Protein AF-0000000084715545 (afdb_homodimer)

Nearest PDB structures (foldseek):
  2a3f-assembly1_X  TM=5.684E-01  e=1.248E-02  Rhodnius prolixus
  2o62-assembly2_B  TM=4.831E-01  e=1.447E-02  Nostoc punctiforme PCC 73102
  2o62-assembly1_A  TM=2.932E-01  e=2.150E-02  Nostoc punctiforme PCC 73102
  2a3f-assembly1_X  TM=5.682E-01  e=1.248E-02  Rhodnius prolixus
  2o62-assembly2_B  TM=4.829E-01  e=1.447E-02  Nostoc punctiforme PCC 73102

Solvent-accessible surface area (backbone atoms only — not comparable to full-atom values): 17632 Å² total; per-residue (Å²): 128,80,80,72,46,70,69,57,25,49,31,92,89,20,67,41,29,55,57,56,60,61,47,44,42,32,37,31,47,32,37,35,30,88,42,86,94,40,80,72,36,74,34,65,30,40,33,39,27,43,70,38,70,91,46,46,28,34,40,40,40,36,42,35,46,57,85,82,39,79,38,41,38,40,31,43,44,33,48,22,66,86,83,44,29,31,36,35,42,37,38,27,57,68,87,44,53,37,34,74,39,60,23,43,22,67,77,78,63,92,62,50,43,30,38,28,61,42,86,41,98,69,77,66,55,25,36,38,35,41,37,42,39,65,91,43,89,54,33,37,38,40,36,32,27,40,30,47,42,92,89,66,58,70,69,39,68,29,37,39,34,47,31,31,59,45,77,75,82,126,128,81,80,74,47,71,69,58,26,51,30,91,90,19,66,42,29,56,56,56,60,62,48,44,42,32,38,30,46,34,37,34,30,90,43,86,95,41,78,71,36,73,35,65,30,40,34,40,27,43,69,39,72,91,45,47,28,34,40,39,40,37,41,34,48,56,84,83,40,78,38,41,38,40,30,43,44,34,49,22,64,85,84,44,29,33,36,35,41,36,39,28,58,69,87,43,53,37,36,72,38,58,22,42,21,69,78,78,63,90,61,49,43,30,40,28,62,43,84,40,98,68,77,66,55,25,36,38,35,41,38,41,40,63,90,43,91,54,32,38,37,39,38,30,28,40,28,49,42,91,90,67,56,71,70,38,69,29,36,39,35,47,32,31,58,46,77,76,82,126

InterPro domains:
  IPR011473 Protein of unknown function DUF1579 [PF07617] (15-165)

pLDDT: mean 93.58, std 9.83, range [39.47, 98.94]

Structure (mmCIF, N/CA/C/O backbone):
data_AF-0000000084715545-model_v1
#
loop_
_entity.id
_entity.type
_entity.pdbx_description
1 polymer 'DUF1579 domain-containing protein'
#
loop_
_atom_site.group_PDB
_atom_site.id
_atom_site.type_symbol
_atom_site.label_atom_id
_atom_site.label_alt_id
_atom_site.label_comp_id
_atom_site.label_asym_id
_atom_site.label_entity_id
_atom_site.label_seq_id
_atom_site.pdbx_PDB_ins_code
_atom_site.Cartn_x
_atom_site.Cartn_y
_atom_site.Cartn_z
_atom_site.occupancy
_atom_site.B_iso_or_equiv
_atom_site.auth_seq_id
_atom_site.auth_comp_id
_atom_site.auth_asym_id
_atom_site.auth_atom_id
_atom_site.pdbx_PDB_model_num
ATOM 1 N N . MET A 1 1 ? 27.391 -8.07 8.445 1 39.47 1 MET A N 1
ATOM 2 C CA . MET A 1 1 ? 27.438 -8.125 6.988 1 39.47 1 MET A CA 1
ATOM 3 C C . MET A 1 1 ? 27.031 -6.789 6.379 1 39.47 1 MET A C 1
ATOM 5 O O . MET A 1 1 ? 26.234 -6.047 6.961 1 39.47 1 MET A O 1
ATOM 9 N N . THR A 1 2 ? 27.703 -6.281 5.504 1 50.38 2 THR A N 1
ATOM 10 C CA . THR A 1 2 ? 27.516 -4.938 4.961 1 50.38 2 THR A CA 1
ATOM 11 C C . THR A 1 2 ? 26.125 -4.789 4.352 1 50.38 2 THR A C 1
ATOM 13 O O . THR A 1 2 ? 25.656 -5.672 3.625 1 50.38 2 THR A O 1
ATOM 16 N N . LYS A 1 3 ? 25.344 -3.883 4.863 1 71.56 3 LYS A N 1
ATOM 17 C CA . LYS A 1 3 ? 24 -3.625 4.379 1 71.56 3 L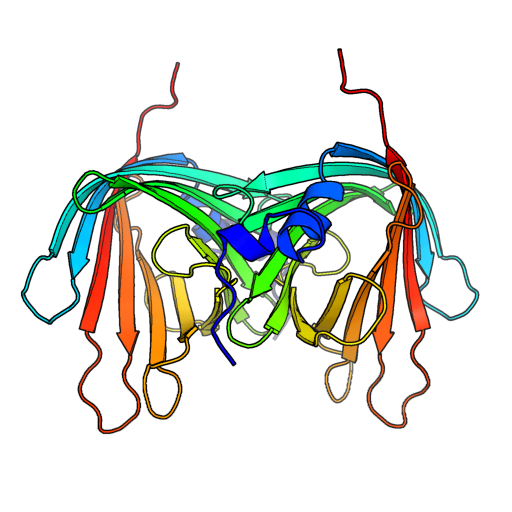YS A CA 1
ATOM 18 C C . LYS A 1 3 ? 23.984 -3.418 2.865 1 71.56 3 LYS A C 1
ATOM 20 O O . LYS A 1 3 ? 24.812 -2.672 2.328 1 71.56 3 LYS A O 1
ATOM 25 N N . GLN A 1 4 ? 23.406 -4.414 2.131 1 84.06 4 GLN A N 1
ATOM 26 C CA . GLN A 1 4 ? 23.234 -4.316 0.685 1 84.06 4 GLN A CA 1
ATOM 27 C C . GLN A 1 4 ? 22.656 -2.961 0.287 1 84.06 4 GLN A C 1
ATOM 29 O O . GLN A 1 4 ? 21.703 -2.488 0.892 1 84.06 4 GLN A O 1
ATOM 34 N N . SER A 1 5 ? 23.375 -2.371 -0.62 1 92 5 SER A N 1
ATOM 35 C CA . SER A 1 5 ? 22.875 -1.091 -1.108 1 92 5 SER A CA 1
ATOM 36 C C . SER A 1 5 ? 21.734 -1.288 -2.102 1 92 5 SER A C 1
ATOM 38 O O . SER A 1 5 ? 21.547 -2.385 -2.633 1 92 5 SER A O 1
ATOM 40 N N . LEU A 1 6 ? 20.922 -0.228 -2.266 1 95.38 6 LEU A N 1
ATOM 41 C CA . LEU A 1 6 ? 19.859 -0.263 -3.273 1 95.38 6 LEU A CA 1
ATOM 42 C C . LEU A 1 6 ? 20.438 -0.53 -4.656 1 95.38 6 LEU A C 1
ATOM 44 O O . LEU A 1 6 ? 19.875 -1.294 -5.438 1 95.38 6 LEU A O 1
ATOM 48 N N . GLU A 1 7 ? 21.562 0.108 -4.957 1 95.5 7 GLU A N 1
ATOM 49 C CA . GLU A 1 7 ? 22.234 -0.089 -6.242 1 95.5 7 GLU A CA 1
ATOM 50 C C . GLU A 1 7 ? 22.578 -1.559 -6.469 1 95.5 7 GLU A C 1
ATOM 52 O O . GLU A 1 7 ? 22.344 -2.094 -7.559 1 95.5 7 GLU A O 1
ATOM 57 N N . GLN A 1 8 ? 23.078 -2.16 -5.48 1 95.94 8 GLN A N 1
ATOM 58 C CA . GLN A 1 8 ? 23.406 -3.576 -5.566 1 95.94 8 GLN A CA 1
ATOM 59 C C . GLN A 1 8 ? 22.156 -4.43 -5.766 1 95.94 8 GLN A C 1
ATOM 61 O O . GLN A 1 8 ? 22.172 -5.383 -6.547 1 95.94 8 GLN A O 1
ATOM 66 N N . SER A 1 9 ? 21.156 -4.086 -5.031 1 96.06 9 SER A N 1
ATOM 67 C CA . SER A 1 9 ? 19.922 -4.852 -5.109 1 96.06 9 SER A CA 1
ATOM 68 C C . SER A 1 9 ? 19.25 -4.695 -6.473 1 96.06 9 SER A C 1
ATOM 70 O O . SER A 1 9 ? 18.531 -5.59 -6.926 1 96.06 9 SER A O 1
ATOM 72 N N . GLN A 1 10 ? 19.516 -3.582 -7.168 1 97.19 10 GLN A N 1
ATOM 73 C CA . GLN A 1 10 ? 18.891 -3.301 -8.461 1 97.19 10 GLN A CA 1
ATOM 74 C C . GLN A 1 10 ? 19.734 -3.875 -9.602 1 97.19 10 GLN A C 1
ATOM 76 O O . GLN A 1 10 ? 19.266 -3.963 -10.742 1 97.19 10 GLN A O 1
ATOM 81 N N . ALA A 1 11 ? 20.906 -4.262 -9.305 1 96.69 11 ALA A N 1
ATOM 82 C CA . ALA A 1 11 ? 21.766 -4.906 -10.305 1 96.69 11 ALA A CA 1
ATOM 83 C C . ALA A 1 11 ? 21.297 -6.336 -10.578 1 96.69 11 ALA A C 1
ATOM 85 O O . ALA A 1 11 ? 20.5 -6.891 -9.82 1 96.69 11 ALA A O 1
ATOM 86 N N . GLU A 1 12 ? 21.859 -6.82 -11.695 1 95.5 12 GLU A N 1
ATOM 87 C CA . GLU A 1 12 ? 21.484 -8.172 -12.094 1 95.5 12 GLU A CA 1
ATOM 88 C C . GLU A 1 12 ? 21.672 -9.164 -10.953 1 95.5 12 GLU A C 1
ATOM 90 O O . GLU A 1 12 ? 22.734 -9.172 -10.312 1 95.5 12 GLU A O 1
ATOM 95 N N . GLY A 1 13 ? 20.578 -9.938 -10.742 1 91.56 13 GLY A N 1
ATOM 96 C CA . GLY A 1 13 ? 20.656 -10.953 -9.703 1 91.56 13 GLY A CA 1
ATOM 97 C C . GLY A 1 13 ? 20.125 -1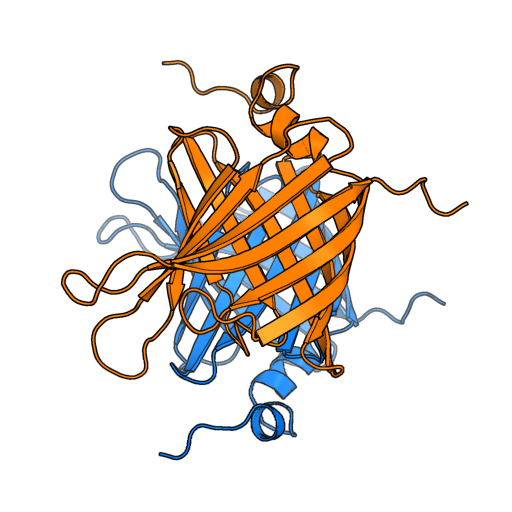0.469 -8.359 1 91.56 13 GLY A C 1
ATOM 98 O O . GLY A 1 13 ? 19.859 -11.273 -7.465 1 91.56 13 GLY A O 1
ATOM 99 N N . GLY A 1 14 ? 20.047 -9.172 -8.188 1 93 14 GLY A N 1
ATOM 100 C CA . GLY A 1 14 ? 19.531 -8.617 -6.949 1 93 14 GLY A CA 1
ATOM 101 C C . GLY A 1 14 ? 18.016 -8.734 -6.84 1 93 14 GLY A C 1
ATOM 102 O O . GLY A 1 14 ? 17.344 -9.016 -7.828 1 93 14 GLY A O 1
ATOM 103 N N . LEU A 1 15 ? 17.5 -8.5 -5.617 1 92.94 15 LEU A N 1
ATOM 104 C CA . LEU A 1 15 ? 16.078 -8.75 -5.355 1 92.94 15 LEU A CA 1
ATOM 105 C C . LEU A 1 15 ? 15.219 -7.652 -5.969 1 92.94 15 LEU A C 1
ATOM 107 O O . LEU A 1 15 ? 14.109 -7.918 -6.441 1 92.94 15 LEU A O 1
ATOM 111 N N . HIS A 1 16 ? 15.719 -6.402 -5.953 1 96.75 16 HIS A N 1
ATOM 112 C CA . HIS A 1 16 ? 14.961 -5.355 -6.637 1 96.75 16 HIS A CA 1
ATOM 113 C C . HIS A 1 16 ? 15.031 -5.523 -8.148 1 96.75 16 HIS A C 1
ATOM 115 O O . HIS A 1 16 ? 14.109 -5.137 -8.867 1 96.75 16 HIS A O 1
ATOM 121 N N . HIS A 1 17 ? 16.141 -6.055 -8.648 1 96.31 17 HIS A N 1
ATOM 122 C CA . HIS A 1 17 ? 16.188 -6.441 -10.055 1 96.31 17 HIS A CA 1
ATOM 123 C C . HIS A 1 17 ? 15.141 -7.5 -10.375 1 96.31 17 HIS A C 1
ATOM 125 O O . HIS A 1 17 ? 14.492 -7.438 -11.422 1 96.31 17 HIS A O 1
ATOM 131 N N . GLN A 1 18 ? 14.984 -8.453 -9.508 1 94.25 18 GLN A N 1
ATOM 132 C CA . GLN A 1 18 ? 13.961 -9.477 -9.695 1 94.25 18 GLN A CA 1
ATOM 133 C C . GLN A 1 18 ? 12.57 -8.852 -9.75 1 94.25 18 GLN A C 1
ATOM 135 O O . GLN A 1 18 ? 11.734 -9.258 -10.562 1 94.25 18 GLN A O 1
ATOM 140 N N . LEU A 1 19 ? 12.266 -7.906 -8.852 1 96.56 19 LEU A N 1
ATOM 141 C CA . LEU A 1 19 ? 10.984 -7.207 -8.875 1 96.56 19 LEU A CA 1
ATOM 142 C C . LEU A 1 19 ? 10.781 -6.5 -10.211 1 96.56 19 LEU A C 1
ATOM 144 O O . LEU A 1 19 ? 9.664 -6.48 -10.742 1 96.56 19 LEU A O 1
ATOM 148 N N . SER A 1 20 ? 11.867 -5.949 -10.75 1 97.56 20 SER A N 1
ATOM 149 C CA . SER A 1 20 ? 11.773 -5.199 -12 1 97.56 20 SER A CA 1
ATOM 150 C C . SER A 1 20 ? 11.391 -6.102 -13.164 1 97.56 20 SER A C 1
ATOM 152 O O . SER A 1 20 ? 10.844 -5.637 -14.164 1 97.56 20 SER A O 1
ATOM 154 N N . LYS A 1 21 ? 11.633 -7.363 -13.078 1 97.06 21 LYS A N 1
ATOM 155 C CA . LYS A 1 21 ? 11.312 -8.312 -14.141 1 97.06 21 LYS A CA 1
ATOM 156 C C . LYS A 1 21 ? 9.805 -8.516 -14.266 1 97.06 21 LYS A C 1
ATOM 158 O O . LYS A 1 21 ? 9.312 -9 -15.289 1 97.06 21 LYS A O 1
ATOM 163 N N . LEU A 1 22 ? 9.078 -8.125 -13.234 1 97.81 22 LEU A N 1
ATOM 164 C CA . LEU A 1 22 ? 7.625 -8.281 -13.234 1 97.81 22 LEU A CA 1
ATOM 165 C C . LEU A 1 22 ? 6.961 -7.191 -14.07 1 97.81 22 LEU A C 1
ATOM 167 O O . LEU A 1 22 ? 5.789 -7.305 -14.43 1 97.81 22 LEU A O 1
ATOM 171 N N . VAL A 1 23 ? 7.617 -6.133 -14.352 1 98.31 23 VAL A N 1
ATOM 172 C CA . VAL A 1 23 ? 7.062 -4.934 -14.969 1 98.31 23 VAL A CA 1
ATOM 173 C C . VAL A 1 23 ? 6.562 -5.258 -16.375 1 98.31 23 VAL A C 1
ATOM 175 O O . VAL A 1 23 ? 7.242 -5.945 -17.141 1 98.31 23 VAL A O 1
ATOM 178 N N . GLY A 1 24 ? 5.387 -4.777 -16.688 1 98.06 24 GLY A N 1
ATOM 179 C CA . GLY A 1 24 ? 4.812 -4.984 -18.016 1 98.06 24 GLY A CA 1
ATOM 180 C C . GLY A 1 24 ? 3.299 -5.066 -18 1 98.06 24 GLY A C 1
ATOM 181 O O . GLY A 1 24 ? 2.668 -4.809 -16.969 1 98.06 24 GLY A O 1
ATOM 182 N N . GLU A 1 25 ? 2.756 -5.293 -19.172 1 98.56 25 GLU A N 1
ATOM 183 C CA . GLU A 1 25 ? 1.335 -5.57 -19.359 1 98.56 25 GLU A CA 1
ATOM 184 C C . GLU A 1 25 ? 1.07 -7.07 -19.422 1 98.56 25 GLU A C 1
ATOM 186 O O . GLU A 1 25 ? 1.81 -7.809 -20.078 1 98.56 25 GLU A O 1
ATOM 191 N N . TRP A 1 26 ? 0.052 -7.445 -18.703 1 98.62 26 TRP A N 1
ATOM 192 C CA . TRP A 1 26 ? -0.204 -8.867 -18.531 1 98.62 26 TRP A CA 1
ATOM 193 C C . TRP A 1 26 ? -1.669 -9.195 -18.812 1 98.62 26 TRP A C 1
ATOM 195 O O . TRP A 1 26 ? -2.547 -8.352 -18.609 1 98.62 26 TRP A O 1
ATOM 205 N N . GLU A 1 27 ? -1.901 -10.344 -19.312 1 98.69 27 GLU A N 1
ATOM 206 C CA . GLU A 1 27 ? -3.238 -10.914 -19.453 1 98.69 27 GLU A CA 1
ATOM 207 C C . GLU A 1 27 ? -3.23 -12.422 -19.203 1 98.69 27 GLU A C 1
ATOM 209 O O . GLU A 1 27 ? -2.256 -13.102 -19.531 1 98.69 27 GLU A O 1
ATOM 214 N N . GLY A 1 28 ? -4.348 -12.859 -18.562 1 98.31 28 GLY A N 1
ATOM 215 C CA . GLY A 1 28 ? -4.422 -14.289 -18.344 1 98.31 28 GLY A CA 1
ATOM 216 C C . GLY A 1 28 ? -5.711 -14.719 -17.656 1 98.31 28 GLY A C 1
ATOM 217 O O . GLY A 1 28 ? -6.691 -13.977 -17.656 1 98.31 28 GLY A O 1
ATOM 218 N N . VAL A 1 29 ? -5.625 -15.945 -17.219 1 98.62 29 VAL A N 1
ATOM 219 C CA . VAL A 1 29 ? -6.801 -16.562 -16.609 1 98.62 29 VAL A CA 1
ATOM 220 C C . VAL A 1 29 ? -6.633 -16.594 -15.094 1 98.62 29 VAL A C 1
ATOM 222 O O . VAL A 1 29 ? -5.562 -16.922 -14.586 1 98.62 29 VAL A O 1
ATOM 225 N N . THR A 1 30 ? -7.691 -16.203 -14.438 1 98.69 30 THR A N 1
ATOM 226 C CA . THR A 1 30 ? -7.742 -16.297 -12.977 1 98.69 30 THR A CA 1
ATOM 227 C C . THR A 1 30 ? -8.805 -17.281 -12.531 1 98.69 30 THR A C 1
ATOM 229 O O . THR A 1 30 ? -9.93 -17.281 -13.039 1 98.69 30 THR A O 1
ATOM 232 N N . ARG A 1 31 ? -8.398 -18.125 -11.688 1 98.62 31 ARG A N 1
ATOM 233 C CA . ARG A 1 31 ? -9.273 -19.125 -11.094 1 98.62 31 ARG A CA 1
ATOM 234 C C . ARG A 1 31 ? -9.469 -18.859 -9.602 1 98.62 31 ARG A C 1
ATOM 236 O O . ARG A 1 31 ? -8.516 -18.516 -8.898 1 98.62 31 ARG A O 1
ATOM 243 N N . THR A 1 32 ? -10.68 -19.047 -9.133 1 98.31 32 THR A N 1
ATOM 244 C CA . THR A 1 32 ? -11.008 -18.781 -7.734 1 98.31 32 THR A CA 1
ATOM 245 C C . THR A 1 32 ? -11.68 -20 -7.102 1 98.31 32 THR A C 1
ATOM 247 O O . THR A 1 32 ? -12.547 -20.625 -7.707 1 98.31 32 THR A O 1
ATOM 250 N N . TRP A 1 33 ? -11.211 -20.328 -5.848 1 97.94 33 TRP A N 1
ATOM 251 C CA . TRP A 1 33 ? -11.773 -21.406 -5.039 1 97.94 33 TRP A CA 1
ATOM 252 C C . TRP A 1 33 ? -12.227 -20.891 -3.68 1 97.94 33 TRP A C 1
ATOM 254 O O . TRP A 1 33 ? -11.562 -20.047 -3.072 1 97.94 33 TRP A O 1
ATOM 264 N N . PHE A 1 34 ? -13.359 -21.422 -3.154 1 93.5 34 PHE A N 1
ATOM 265 C CA . PHE A 1 34 ? -13.758 -21.219 -1.766 1 93.5 34 PHE A CA 1
ATOM 266 C C . PHE A 1 34 ? -13.602 -22.5 -0.966 1 93.5 34 PHE A C 1
ATOM 268 O O . PHE A 1 34 ? -13.422 -22.469 0.254 1 93.5 34 PHE A O 1
ATOM 275 N N . GLU A 1 35 ? -13.719 -23.578 -1.614 1 91.25 35 GLU A N 1
ATOM 276 C CA . GLU A 1 35 ? -13.461 -24.922 -1.102 1 91.25 35 GLU A CA 1
ATOM 277 C C . GLU A 1 35 ? -12.438 -25.641 -1.958 1 91.25 35 GLU A C 1
ATOM 279 O O . GLU A 1 35 ? -12.375 -25.438 -3.174 1 91.25 35 GLU A O 1
ATOM 284 N N . PRO A 1 36 ? -11.852 -26.484 -1.12 1 87 36 PRO A N 1
ATOM 285 C CA . PRO A 1 36 ? -10.867 -27.234 -1.915 1 87 36 PRO A CA 1
ATO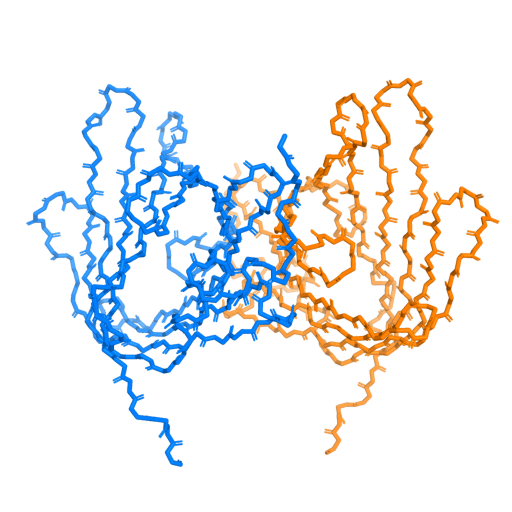M 286 C C . PRO A 1 36 ? -11.508 -27.984 -3.082 1 87 36 PRO A C 1
ATOM 288 O O . PRO A 1 36 ? -12.625 -28.484 -2.961 1 87 36 PRO A O 1
ATOM 291 N N . ASP A 1 37 ? -11.016 -27.922 -4.328 1 87.56 37 ASP A N 1
ATOM 292 C CA . ASP A 1 37 ? -11.32 -28.703 -5.527 1 87.56 37 ASP A CA 1
ATOM 293 C C . ASP A 1 37 ? -12.625 -28.234 -6.164 1 87.56 37 ASP A C 1
ATOM 295 O O . ASP A 1 37 ? -13.242 -28.969 -6.938 1 87.56 37 ASP A O 1
ATOM 299 N N . THR A 1 38 ? -13.211 -27.266 -5.621 1 95.31 38 THR A N 1
ATOM 300 C CA . THR A 1 38 ? -14.383 -26.688 -6.27 1 95.31 38 THR A CA 1
ATOM 301 C C . THR A 1 38 ? -14.047 -25.344 -6.906 1 95.31 38 THR A C 1
ATOM 303 O O . THR A 1 38 ? -13.898 -24.344 -6.207 1 95.31 38 THR A O 1
ATOM 306 N N . LEU A 1 39 ? -13.945 -25.406 -8.18 1 97.62 39 LEU A N 1
ATOM 307 C CA . LEU A 1 39 ? -13.695 -24.188 -8.922 1 97.62 39 LEU A CA 1
ATOM 308 C C . LEU A 1 39 ? -14.938 -23.297 -8.945 1 97.62 39 LEU A C 1
ATOM 310 O O . LEU A 1 39 ? -15.945 -23.656 -9.547 1 97.62 39 LEU A O 1
ATOM 314 N N . GLU A 1 40 ? -14.867 -22.141 -8.352 1 97.94 40 GLU A N 1
ATOM 315 C CA . GLU A 1 40 ? -16 -21.234 -8.242 1 97.94 40 GLU A CA 1
ATOM 316 C C . GLU A 1 40 ? -16.125 -20.328 -9.469 1 97.94 40 GLU A C 1
ATOM 318 O O . GLU A 1 40 ? -17.219 -19.922 -9.844 1 97.94 40 GLU A O 1
ATOM 323 N N . ASP A 1 41 ? -14.938 -19.984 -10.039 1 98.19 41 ASP A N 1
ATOM 324 C CA . ASP A 1 41 ? -14.938 -19.094 -11.195 1 98.19 41 ASP A CA 1
ATOM 325 C C . ASP A 1 41 ? -13.625 -19.188 -11.969 1 98.19 41 ASP A C 1
ATOM 327 O O . ASP A 1 41 ? -12.57 -19.453 -11.383 1 98.19 41 ASP A O 1
ATOM 331 N N . GLU A 1 42 ? -13.688 -19.062 -13.195 1 98.31 42 GLU A N 1
ATOM 332 C CA . GLU A 1 42 ? -12.578 -18.891 -14.117 1 98.31 42 GLU A CA 1
ATOM 333 C C . GLU A 1 42 ? -12.844 -17.766 -15.109 1 98.31 42 GLU A C 1
ATOM 335 O O . GLU A 1 42 ? -13.828 -17.812 -15.859 1 98.31 42 GLU A O 1
ATOM 340 N N . SER A 1 43 ? -12.047 -16.734 -15.094 1 98.12 43 SER A N 1
ATOM 341 C CA . SER A 1 43 ? -12.305 -15.586 -15.945 1 98.12 43 SER A CA 1
ATOM 342 C C . SER A 1 43 ? -11 -14.945 -16.422 1 98.12 43 SER A C 1
ATOM 344 O O . SER A 1 43 ? -9.945 -15.188 -15.844 1 98.12 43 SER A O 1
ATOM 346 N N . VAL A 1 44 ? -11.07 -14.164 -17.469 1 98.12 44 VAL A N 1
ATOM 347 C CA . VAL A 1 44 ? -9.922 -13.445 -18.016 1 98.12 44 VAL A CA 1
ATOM 348 C C . VAL A 1 44 ? -9.641 -12.203 -17.188 1 98.12 44 VAL A C 1
ATOM 350 O O . VAL A 1 44 ? -10.555 -11.422 -16.906 1 98.12 44 VAL A O 1
ATOM 353 N N . TRP A 1 45 ? -8.406 -12.094 -16.766 1 98.44 45 TRP A N 1
ATOM 354 C CA . TRP A 1 45 ? -7.953 -10.891 -16.062 1 98.44 45 TRP A CA 1
ATOM 355 C C . TRP A 1 45 ? -6.828 -10.211 -16.828 1 98.44 45 TRP A C 1
ATOM 357 O O . TRP A 1 45 ? -6.102 -10.852 -17.594 1 98.44 45 TRP A O 1
ATOM 367 N N . ARG A 1 46 ? -6.734 -8.938 -16.719 1 98.5 46 ARG A N 1
ATOM 368 C CA . ARG A 1 46 ? -5.641 -8.109 -17.219 1 98.5 46 ARG A CA 1
ATOM 369 C C . ARG A 1 46 ? -4.973 -7.34 -16.094 1 98.5 46 ARG A C 1
ATOM 371 O O . ARG A 1 46 ? -5.637 -6.914 -15.141 1 98.5 46 ARG A O 1
ATOM 378 N N . GLY A 1 47 ? -3.693 -7.203 -16.266 1 98.5 47 GLY A N 1
ATOM 379 C CA . GLY A 1 47 ? -2.945 -6.488 -15.25 1 98.5 47 GLY A CA 1
ATOM 380 C C . GLY A 1 47 ? -1.778 -5.695 -15.812 1 98.5 47 GLY A C 1
ATOM 381 O O . GLY A 1 47 ? -1.233 -6.043 -16.859 1 98.5 47 GLY A O 1
ATOM 382 N N . THR A 1 48 ? -1.456 -4.637 -15.156 1 98.62 48 THR A N 1
ATOM 383 C CA . THR A 1 48 ? -0.245 -3.865 -15.406 1 98.62 48 THR A CA 1
ATOM 384 C C . THR A 1 48 ? 0.629 -3.805 -14.156 1 98.62 48 THR A C 1
ATOM 386 O O . THR A 1 48 ? 0.122 -3.635 -13.047 1 98.62 48 THR A O 1
ATOM 389 N N . ILE A 1 49 ? 1.886 -4.051 -14.305 1 98.69 49 ILE A N 1
ATOM 390 C CA . ILE A 1 49 ? 2.873 -3.836 -13.25 1 98.69 49 ILE A CA 1
ATOM 391 C C . ILE A 1 49 ? 3.857 -2.75 -13.68 1 98.69 49 ILE A C 1
ATOM 393 O O . ILE A 1 49 ? 4.5 -2.863 -14.727 1 98.69 49 ILE A O 1
ATOM 397 N N . ARG A 1 50 ? 3.988 -1.691 -12.883 1 98.69 50 ARG A N 1
ATOM 398 C CA . ARG A 1 50 ? 4.891 -0.591 -13.195 1 98.69 50 ARG A CA 1
ATOM 399 C C . ARG A 1 50 ? 5.84 -0.307 -12.039 1 98.69 50 ARG A C 1
ATOM 401 O O . ARG A 1 50 ? 5.465 -0.444 -10.875 1 98.69 50 ARG A O 1
ATOM 408 N N . PRO A 1 51 ? 7.051 0.119 -12.391 1 98.5 51 PRO A N 1
ATOM 409 C CA . PRO A 1 51 ? 7.961 0.531 -11.32 1 98.5 51 PRO A CA 1
ATOM 410 C C . PRO A 1 51 ? 7.578 1.874 -10.703 1 98.5 51 PRO A C 1
ATOM 412 O O . PRO A 1 51 ? 7.059 2.752 -11.398 1 98.5 51 PRO A O 1
ATOM 415 N N . VAL A 1 52 ? 7.789 1.986 -9.398 1 98.06 52 VAL A N 1
ATOM 416 C CA . VAL A 1 52 ? 7.605 3.277 -8.742 1 98.06 52 VAL A CA 1
ATOM 417 C C . VAL A 1 52 ? 8.812 3.584 -7.855 1 98.06 52 VAL A C 1
ATOM 419 O O . VAL A 1 52 ? 9.5 2.672 -7.395 1 98.06 52 VAL A O 1
ATOM 422 N N . LEU A 1 53 ? 9.125 4.941 -7.746 1 98.19 53 LEU A N 1
ATOM 423 C CA . LEU A 1 53 ? 10.164 5.465 -6.863 1 98.19 53 LEU A CA 1
ATOM 424 C C . LEU A 1 53 ? 11.523 4.875 -7.219 1 98.19 53 LEU A C 1
ATOM 426 O O . LEU A 1 53 ? 12.227 4.348 -6.352 1 98.19 53 LEU A O 1
ATOM 430 N N . GLY A 1 54 ? 11.773 4.949 -8.539 1 96.31 54 GLY A N 1
ATOM 431 C CA . GLY A 1 54 ? 13.07 4.52 -9.031 1 96.31 54 GLY A CA 1
ATOM 432 C C . GLY A 1 54 ? 13.258 3.016 -8.992 1 96.31 54 GLY A C 1
ATOM 433 O O . GLY A 1 54 ? 14.383 2.527 -8.844 1 96.31 54 GLY A O 1
ATOM 434 N N . GLY A 1 55 ? 12.18 2.297 -8.977 1 97.69 55 GLY A N 1
ATOM 435 C CA . GLY A 1 55 ? 12.273 0.845 -8.984 1 97.69 55 GLY A CA 1
ATOM 436 C C . GLY A 1 55 ? 12.391 0.243 -7.598 1 97.69 55 GLY A C 1
ATOM 437 O O . GLY A 1 55 ? 12.594 -0.964 -7.453 1 97.69 55 GLY A O 1
ATOM 438 N N . ARG A 1 56 ? 12.242 1.044 -6.57 1 98 56 ARG A N 1
ATOM 439 C CA . ARG A 1 56 ? 12.219 0.53 -5.203 1 98 56 ARG A CA 1
ATOM 440 C C . ARG A 1 56 ? 11.031 -0.402 -4.988 1 98 56 ARG A C 1
ATOM 442 O O . ARG A 1 56 ? 11.102 -1.328 -4.18 1 98 56 ARG A O 1
ATOM 449 N N . PHE A 1 57 ? 9.992 -0.106 -5.719 1 98.69 57 PHE A N 1
ATOM 450 C CA . PHE A 1 57 ? 8.742 -0.863 -5.641 1 98.69 57 PHE A CA 1
ATOM 451 C C . PHE A 1 57 ? 8.148 -1.068 -7.027 1 98.69 57 PHE A C 1
ATOM 453 O O . PHE A 1 57 ? 8.539 -0.395 -7.98 1 98.69 57 PHE A O 1
ATOM 460 N N . VAL A 1 58 ? 7.219 -1.992 -7.086 1 98.75 58 VAL A N 1
ATOM 461 C CA . VAL A 1 58 ? 6.34 -2.066 -8.25 1 98.75 58 VAL A CA 1
ATOM 462 C C . VAL A 1 58 ? 4.883 -2.057 -7.793 1 98.75 58 VAL A C 1
ATOM 464 O O . VAL A 1 58 ? 4.566 -2.492 -6.684 1 98.75 58 VAL A O 1
ATOM 467 N N . VAL A 1 59 ? 4.051 -1.513 -8.625 1 98.88 59 VAL A N 1
ATOM 468 C CA . VAL A 1 59 ? 2.615 -1.461 -8.375 1 98.88 59 VAL A CA 1
ATOM 469 C C . VAL A 1 59 ? 1.879 -2.311 -9.406 1 98.88 59 VAL A C 1
ATOM 471 O O . VAL A 1 59 ? 2.049 -2.119 -10.617 1 98.88 59 VAL A O 1
ATOM 474 N N . HIS A 1 60 ? 1.14 -3.256 -8.891 1 98.88 60 HIS A N 1
ATOM 475 C CA . HIS A 1 60 ? 0.313 -4.148 -9.695 1 98.88 60 HIS A CA 1
ATOM 476 C C . HIS A 1 60 ? -1.15 -3.723 -9.664 1 98.88 60 HIS A C 1
ATOM 478 O O . HIS A 1 60 ? -1.793 -3.771 -8.609 1 98.88 60 HIS A O 1
ATOM 484 N N . GLU A 1 61 ? -1.664 -3.223 -10.789 1 98.81 61 GLU A N 1
ATOM 485 C CA . GLU A 1 61 ? -3.094 -2.967 -10.945 1 98.81 61 GLU A CA 1
ATOM 486 C C . GLU A 1 61 ? -3.736 -3.975 -11.891 1 98.81 61 GLU A C 1
ATOM 488 O O . GLU A 1 61 ? -3.158 -4.32 -12.922 1 98.81 61 GLU A O 1
ATOM 493 N N . TYR A 1 62 ? -4.887 -4.449 -11.516 1 98.75 62 TYR A N 1
ATOM 494 C CA . TYR A 1 62 ? -5.52 -5.461 -12.352 1 98.75 62 TYR A CA 1
ATOM 495 C C . TYR A 1 62 ? -7.035 -5.293 -12.359 1 98.75 62 TYR A C 1
ATOM 497 O O . TYR A 1 62 ? -7.598 -4.641 -11.477 1 98.75 62 TYR A O 1
ATOM 505 N N . GLU A 1 63 ? -7.645 -5.785 -13.383 1 98.69 63 GLU A N 1
ATOM 506 C CA . GLU A 1 63 ? -9.094 -5.895 -13.539 1 98.69 63 GLU A CA 1
ATOM 507 C C . GLU A 1 63 ? -9.492 -7.27 -14.062 1 98.69 63 GLU A C 1
ATOM 509 O O . GLU A 1 63 ? -8.727 -7.91 -14.781 1 98.69 63 GLU A O 1
ATOM 514 N N . GLY A 1 64 ? -10.633 -7.715 -13.703 1 98.19 64 GLY A N 1
ATOM 515 C CA . GLY A 1 64 ? -11.227 -8.969 -14.148 1 98.19 64 GLY A CA 1
ATOM 516 C C . GLY A 1 64 ? -12.68 -9.109 -13.742 1 98.19 64 GLY A C 1
ATOM 517 O O . GLY A 1 64 ? -13.445 -8.148 -13.805 1 98.19 64 GLY A O 1
ATOM 518 N N . ALA A 1 65 ? -13.023 -10.375 -13.492 1 97.94 65 ALA A N 1
ATOM 519 C CA . ALA A 1 65 ? -14.406 -10.641 -13.117 1 97.94 65 ALA A CA 1
ATOM 520 C C . ALA A 1 65 ? -14.5 -11.852 -12.195 1 97.94 65 ALA A C 1
ATOM 522 O O . ALA A 1 65 ? -13.578 -12.664 -12.133 1 97.94 65 ALA A O 1
ATOM 523 N N . PHE A 1 66 ? -15.508 -11.883 -11.414 1 97.88 66 PHE A N 1
ATOM 524 C CA . PHE A 1 66 ? -15.969 -13.047 -10.664 1 97.88 66 PHE A CA 1
ATOM 525 C C . PHE A 1 66 ? -17.453 -13.312 -10.938 1 97.88 66 PHE A C 1
ATOM 527 O O . PHE A 1 66 ? -18.312 -12.492 -10.586 1 97.88 66 PHE A O 1
ATOM 534 N N . LYS A 1 67 ? -17.688 -14.422 -11.516 1 97.62 67 LYS A N 1
ATOM 535 C CA . LYS A 1 67 ? -19.047 -14.781 -11.914 1 97.62 67 LYS A CA 1
ATOM 536 C C . LYS A 1 67 ? -19.719 -13.656 -12.695 1 97.62 67 LYS A C 1
ATOM 538 O O . LYS A 1 67 ? -20.844 -13.281 -12.398 1 97.62 67 LYS A O 1
ATOM 543 N N . GLY A 1 68 ? -18.969 -13.094 -13.539 1 97.38 68 GLY A N 1
ATOM 544 C CA . GLY A 1 68 ? -19.469 -12.102 -14.484 1 97.38 68 GLY A CA 1
ATOM 545 C C . GLY A 1 68 ? -19.5 -10.695 -13.914 1 97.38 68 GLY A C 1
ATOM 546 O O . GLY A 1 68 ? -19.734 -9.734 -14.641 1 97.38 68 GLY A O 1
ATOM 547 N N . LYS A 1 69 ? -19.281 -10.5 -12.695 1 97.62 69 LYS A N 1
ATOM 548 C CA . LYS A 1 69 ? -19.266 -9.18 -12.07 1 97.62 69 LYS A CA 1
ATOM 549 C C . LYS A 1 69 ? -17.859 -8.594 -12.055 1 97.62 69 LYS A C 1
ATOM 551 O O . LYS A 1 69 ? -16.906 -9.258 -11.633 1 97.62 69 LYS A O 1
ATOM 556 N N . PRO A 1 70 ? -17.75 -7.398 -12.492 1 97.69 70 PRO A N 1
ATOM 557 C CA . PRO A 1 70 ? -16.422 -6.793 -12.555 1 97.69 70 PRO A CA 1
ATOM 558 C C . PRO A 1 70 ? -15.75 -6.703 -11.188 1 97.69 70 PRO A C 1
ATOM 560 O O . PRO A 1 70 ? -16.422 -6.469 -10.18 1 97.69 70 PRO A O 1
ATOM 563 N N . LEU A 1 71 ? -14.445 -6.914 -11.188 1 97 71 LEU A N 1
ATOM 564 C CA . LEU A 1 71 ? -13.609 -6.707 -10.008 1 97 71 LEU A CA 1
ATOM 565 C C . LEU A 1 71 ? -12.258 -6.121 -10.398 1 97 71 LEU A C 1
ATOM 567 O O . LEU A 1 71 ? -11.836 -6.234 -11.547 1 97 71 LEU A O 1
ATOM 571 N N . ALA A 1 72 ? -11.609 -5.449 -9.469 1 98.44 72 ALA A N 1
ATOM 572 C CA . ALA A 1 72 ? -10.297 -4.84 -9.672 1 98.44 72 ALA A CA 1
ATOM 573 C C . ALA A 1 72 ? -9.484 -4.84 -8.383 1 98.44 72 ALA A C 1
ATOM 575 O O . ALA A 1 72 ? -10.031 -5.055 -7.297 1 98.44 72 ALA A O 1
ATOM 576 N N . GLY A 1 73 ? -8.227 -4.672 -8.562 1 98.56 73 GLY A N 1
ATOM 577 C CA . GLY A 1 73 ? -7.352 -4.59 -7.402 1 98.56 73 GLY A CA 1
ATOM 578 C C . GLY A 1 73 ? -6.039 -3.895 -7.691 1 98.56 73 GLY A C 1
ATOM 579 O O . GLY A 1 73 ? -5.777 -3.494 -8.828 1 98.56 73 GLY A O 1
ATOM 580 N N . MET A 1 74 ? -5.305 -3.688 -6.59 1 98.81 74 MET A N 1
ATOM 581 C CA . MET A 1 74 ? -4 -3.031 -6.621 1 98.81 74 MET A CA 1
ATOM 582 C C . MET A 1 74 ? -3.1 -3.562 -5.512 1 98.81 74 MET A C 1
ATOM 584 O O . MET A 1 74 ? -3.564 -3.83 -4.402 1 98.81 74 MET A O 1
ATOM 588 N N . ALA A 1 75 ? -1.837 -3.705 -5.844 1 98.88 75 ALA A N 1
ATOM 589 C CA . ALA A 1 75 ? -0.86 -4.105 -4.832 1 98.88 75 ALA A CA 1
ATOM 590 C C . ALA A 1 75 ? 0.464 -3.373 -5.031 1 98.88 75 ALA A C 1
ATOM 592 O O . ALA A 1 75 ? 0.894 -3.15 -6.164 1 98.88 75 ALA A O 1
ATOM 593 N N . ILE A 1 76 ? 1.069 -2.963 -3.926 1 98.94 76 ILE A N 1
ATOM 594 C CA . ILE A 1 76 ? 2.465 -2.539 -3.914 1 98.94 76 ILE A CA 1
ATOM 595 C C . ILE A 1 76 ? 3.354 -3.703 -3.479 1 98.94 76 ILE A C 1
ATOM 597 O O . ILE A 1 76 ? 3.148 -4.285 -2.41 1 98.94 76 ILE A O 1
ATOM 601 N N . TYR A 1 77 ? 4.258 -4.09 -4.352 1 98.75 77 TYR A N 1
ATOM 602 C CA . TYR A 1 77 ? 5.258 -5.098 -4.004 1 98.75 77 TYR A CA 1
ATOM 603 C C . TYR A 1 77 ? 6.594 -4.441 -3.668 1 98.75 77 TYR A C 1
ATOM 605 O O . TYR A 1 77 ? 7.051 -3.551 -4.383 1 98.75 77 TYR A O 1
ATOM 613 N N . GLY A 1 78 ? 7.219 -4.906 -2.57 1 98.12 78 GLY A N 1
ATOM 614 C CA . GLY A 1 78 ? 8.508 -4.359 -2.176 1 98.12 78 GLY A CA 1
ATOM 615 C C . GLY A 1 78 ? 9.414 -5.379 -1.512 1 98.12 78 GLY A C 1
ATOM 616 O O . GLY A 1 78 ? 8.984 -6.5 -1.224 1 98.12 78 GLY A O 1
ATOM 617 N N . TYR A 1 79 ? 10.641 -5.07 -1.382 1 96.62 79 TYR A N 1
ATOM 618 C CA . TYR A 1 79 ? 11.664 -5.766 -0.604 1 96.62 79 TYR A CA 1
ATOM 619 C C . TYR A 1 79 ? 12.406 -4.797 0.311 1 96.62 79 TYR A C 1
ATOM 621 O O . TYR A 1 79 ? 13.031 -3.846 -0.159 1 96.62 79 TYR A O 1
ATOM 629 N N . HIS A 1 80 ? 12.25 -5.07 1.535 1 96 80 HIS A N 1
ATOM 630 C CA . HIS A 1 80 ? 12.914 -4.273 2.555 1 96 80 HIS A CA 1
ATOM 631 C C . HIS A 1 80 ? 14.336 -4.773 2.801 1 96 80 HIS A C 1
ATOM 633 O O . HIS A 1 80 ? 14.531 -5.844 3.379 1 96 80 HIS A O 1
ATOM 639 N N . LEU A 1 81 ? 15.344 -3.99 2.424 1 93.75 81 LEU A N 1
ATOM 640 C CA . LEU A 1 81 ? 16.734 -4.422 2.385 1 93.75 81 LEU A CA 1
ATOM 641 C C . LEU A 1 81 ? 17.234 -4.77 3.781 1 93.75 81 LEU A C 1
ATOM 643 O O . LEU A 1 81 ? 17.828 -5.832 3.984 1 93.75 81 LEU A O 1
ATOM 647 N N . ASP A 1 82 ? 16.938 -3.998 4.727 1 88.38 82 ASP A N 1
ATOM 648 C CA . ASP A 1 82 ? 17.578 -4.117 6.027 1 88.38 82 ASP A CA 1
ATOM 649 C C . ASP A 1 82 ? 17.156 -5.406 6.734 1 88.38 82 ASP A C 1
ATOM 651 O O . ASP A 1 82 ? 18 -6.246 7.059 1 88.38 82 ASP A O 1
ATOM 655 N N . PRO A 1 83 ? 15.914 -5.598 6.898 1 88 83 PRO A N 1
ATOM 656 C CA . PRO A 1 83 ? 15.523 -6.852 7.543 1 88 83 PRO A CA 1
ATOM 657 C C . PRO A 1 83 ? 15.438 -8.016 6.559 1 88 83 PRO A C 1
ATOM 659 O O . PRO A 1 83 ? 15.07 -9.133 6.941 1 88 83 PRO A O 1
ATOM 662 N N . GLU A 1 84 ? 15.68 -7.723 5.25 1 89.81 84 GLU A N 1
ATOM 663 C CA . GLU A 1 84 ? 15.617 -8.75 4.219 1 89.81 84 GLU A CA 1
ATOM 664 C C . GLU A 1 84 ? 14.25 -9.422 4.191 1 89.81 84 GLU A C 1
ATOM 666 O O . GLU A 1 84 ? 14.148 -10.648 4.328 1 89.81 84 GLU A O 1
ATOM 671 N N . ARG A 1 85 ? 13.289 -8.562 3.865 1 94 85 ARG A N 1
ATOM 672 C CA . ARG A 1 85 ? 11.906 -9.016 3.953 1 94 85 ARG A CA 1
ATOM 673 C C . ARG A 1 85 ? 11.094 -8.531 2.758 1 94 85 ARG A C 1
ATOM 675 O O . ARG A 1 85 ? 11.227 -7.379 2.332 1 94 85 ARG A O 1
ATOM 682 N N . TYR A 1 86 ? 10.305 -9.5 2.189 1 97.19 86 TYR A N 1
ATOM 683 C CA . TYR A 1 86 ? 9.305 -9.094 1.211 1 97.19 86 TYR A CA 1
ATOM 684 C C . TYR A 1 86 ? 8.125 -8.398 1.89 1 97.19 86 TYR A C 1
ATOM 686 O O . TYR A 1 86 ? 7.746 -8.758 3.006 1 97.19 86 TYR A O 1
ATOM 694 N N . GLU A 1 87 ? 7.594 -7.41 1.229 1 98.38 87 GLU A N 1
ATOM 695 C CA . GLU A 1 87 ? 6.445 -6.664 1.737 1 98.38 87 GLU A CA 1
ATOM 696 C C . GLU A 1 87 ? 5.406 -6.445 0.645 1 98.38 87 GLU A C 1
ATOM 698 O O . GLU A 1 87 ? 5.75 -6.262 -0.523 1 98.38 87 GLU A O 1
ATOM 703 N N . MET A 1 88 ? 4.141 -6.461 1.087 1 98.81 88 MET A N 1
ATOM 704 C CA . MET A 1 88 ? 3.049 -6.203 0.153 1 98.81 88 MET A CA 1
ATOM 705 C C . MET A 1 88 ? 1.908 -5.461 0.841 1 98.81 88 MET A C 1
ATOM 707 O O . MET A 1 88 ? 1.552 -5.781 1.978 1 98.81 88 MET A O 1
ATOM 711 N N . ALA A 1 89 ? 1.382 -4.453 0.251 1 98.94 89 ALA A N 1
ATOM 712 C CA . ALA A 1 89 ? 0.078 -3.869 0.552 1 98.94 89 ALA A CA 1
ATOM 713 C C . ALA A 1 89 ? -0.919 -4.145 -0.57 1 98.94 89 ALA A C 1
ATOM 715 O O . ALA A 1 89 ? -0.67 -3.803 -1.729 1 98.94 89 ALA A O 1
ATOM 716 N N . TRP A 1 90 ? -1.979 -4.766 -0.23 1 98.88 90 TRP A N 1
ATOM 717 C CA . TRP A 1 90 ? -2.91 -5.242 -1.246 1 98.88 90 TRP A CA 1
ATOM 718 C C . TRP A 1 90 ? -4.328 -4.762 -0.956 1 98.88 90 TRP A C 1
ATOM 720 O O . TRP A 1 90 ? -4.789 -4.816 0.188 1 98.88 90 TRP A O 1
ATOM 730 N N . VAL A 1 91 ? -5.008 -4.219 -1.986 1 98.69 91 VAL A N 1
ATOM 731 C CA . VAL A 1 91 ? -6.422 -3.854 -1.943 1 98.69 91 VAL A CA 1
ATOM 732 C C . VAL A 1 91 ? -7.148 -4.457 -3.143 1 98.69 91 VAL A C 1
ATOM 734 O O . VAL A 1 91 ? -6.566 -4.602 -4.223 1 98.69 91 VAL A O 1
ATOM 737 N N . ASP A 1 92 ? -8.359 -4.793 -2.92 1 97.56 92 ASP A N 1
ATOM 738 C CA . ASP A 1 92 ? -9.188 -5.477 -3.908 1 97.56 92 ASP A CA 1
ATOM 739 C C . ASP A 1 92 ? -10.664 -5.172 -3.689 1 97.56 92 ASP A C 1
ATOM 741 O O . ASP A 1 92 ? -11.117 -5.055 -2.549 1 97.56 92 ASP A O 1
ATOM 745 N N . SER A 1 93 ? -11.484 -5.102 -4.727 1 97.31 93 SER A N 1
ATOM 746 C CA . SER A 1 93 ? -12.891 -4.742 -4.617 1 97.31 93 SER A CA 1
ATOM 747 C C . SER A 1 93 ? -13.742 -5.941 -4.207 1 97.31 93 SER A C 1
ATOM 749 O O . SER A 1 93 ? -14.953 -5.816 -4.004 1 97.31 93 SER A O 1
ATOM 751 N N . PHE A 1 94 ? -13.195 -7.109 -4.062 1 94.81 94 PHE A N 1
ATOM 752 C CA . PHE A 1 94 ? -13.938 -8.336 -3.793 1 94.81 94 PHE A CA 1
ATOM 753 C C . PHE A 1 94 ? -13.414 -9.023 -2.539 1 94.81 94 PHE A C 1
ATOM 755 O O . PHE A 1 94 ? -14.117 -9.117 -1.534 1 94.81 94 PHE A O 1
ATOM 762 N N . HIS A 1 95 ? -12.156 -9.305 -2.494 1 91.06 95 HIS A N 1
ATOM 763 C CA . HIS A 1 95 ? -11.609 -10.148 -1.439 1 91.06 95 HIS A CA 1
ATOM 764 C C . HIS A 1 95 ? -11.391 -9.359 -0.158 1 91.06 95 HIS A 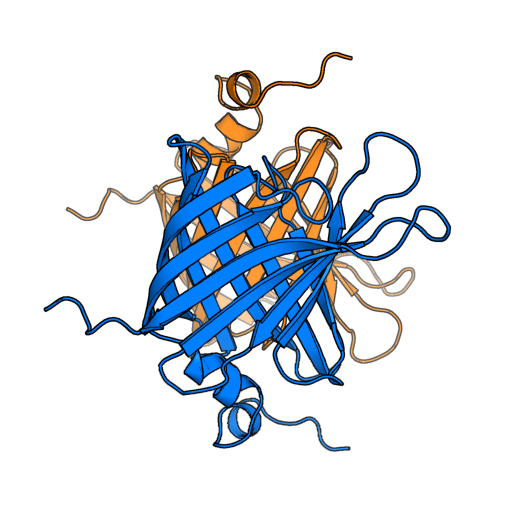C 1
ATOM 766 O O . HIS A 1 95 ? -11.648 -9.852 0.94 1 91.06 95 HIS A O 1
ATOM 772 N N . SER A 1 96 ? -10.922 -8.094 -0.271 1 86.5 96 SER A N 1
ATOM 773 C CA . SER A 1 96 ? -10.484 -7.371 0.917 1 86.5 96 SER A CA 1
ATOM 774 C C . SER A 1 96 ? -11.539 -6.375 1.38 1 86.5 96 SER A C 1
ATOM 776 O O . SER A 1 96 ? -11.445 -5.824 2.479 1 86.5 96 SER A O 1
ATOM 778 N N . GLY A 1 97 ? -12.586 -6.172 0.543 1 92.56 97 GLY A N 1
ATOM 779 C CA . GLY A 1 97 ? -13.578 -5.172 0.904 1 92.56 97 GLY A CA 1
ATOM 780 C C . GLY A 1 97 ? -12.992 -3.785 1.083 1 92.56 97 GLY A C 1
ATOM 781 O O . GLY A 1 97 ? -12.586 -3.143 0.109 1 92.56 97 GLY A O 1
ATOM 782 N N . THR A 1 98 ? -12.938 -3.354 2.402 1 96.81 98 THR A N 1
ATOM 783 C CA . THR A 1 98 ? -12.43 -2.004 2.633 1 96.81 98 THR A CA 1
ATOM 784 C C . THR A 1 98 ? -11.109 -2.045 3.396 1 96.81 98 THR A C 1
ATOM 786 O O . THR A 1 98 ? -10.641 -1.018 3.889 1 96.81 98 THR A O 1
ATOM 789 N N . SER A 1 99 ? -10.484 -3.203 3.447 1 97.19 99 SER A N 1
ATOM 790 C CA . SER A 1 99 ? -9.227 -3.338 4.168 1 97.19 99 SER A CA 1
ATOM 791 C C . SER A 1 99 ? -8.031 -3.234 3.219 1 97.19 99 SER A C 1
ATOM 793 O O . SER A 1 99 ? -8.133 -3.6 2.047 1 97.19 99 SER A O 1
ATOM 795 N N . ILE A 1 100 ? -6.953 -2.676 3.736 1 98.62 100 ILE A N 1
ATOM 796 C CA . ILE A 1 100 ? -5.641 -2.881 3.131 1 98.62 100 ILE A CA 1
ATOM 797 C C . ILE A 1 100 ? -4.965 -4.094 3.766 1 98.62 100 ILE A C 1
ATOM 799 O O . ILE A 1 100 ? -4.734 -4.121 4.977 1 98.62 100 ILE A O 1
ATOM 803 N N . MET A 1 101 ? -4.656 -5.102 2.99 1 98.44 101 MET A N 1
ATOM 804 C CA . MET A 1 101 ? -3.943 -6.254 3.535 1 98.44 101 MET A CA 1
ATOM 805 C C . MET A 1 101 ? -2.441 -5.996 3.562 1 98.44 101 MET A C 1
ATOM 807 O O . MET A 1 101 ? -1.812 -5.848 2.514 1 98.44 101 MET A O 1
ATOM 811 N N . PHE A 1 102 ? -1.935 -5.918 4.723 1 98.69 102 PHE A N 1
ATOM 812 C CA . PHE A 1 102 ? -0.495 -5.828 4.934 1 98.69 102 PHE A CA 1
ATOM 813 C C . PHE A 1 102 ? 0.126 -7.215 5.031 1 98.69 102 PHE A C 1
ATOM 815 O O . PHE A 1 102 ? -0.321 -8.047 5.828 1 98.69 102 PHE A O 1
ATOM 822 N N . SER A 1 103 ? 1.119 -7.484 4.23 1 98.56 103 SER A N 1
ATOM 823 C CA . SER A 1 103 ? 1.737 -8.805 4.223 1 98.56 103 SER A CA 1
ATOM 824 C C . SER A 1 103 ? 3.26 -8.703 4.207 1 98.56 103 SER A C 1
ATOM 826 O O . SER A 1 103 ? 3.818 -7.797 3.586 1 98.56 103 SER A O 1
ATOM 828 N N . THR A 1 104 ? 3.924 -9.609 4.898 1 97.69 104 THR A N 1
ATOM 829 C CA . THR A 1 104 ? 5.379 -9.711 4.879 1 97.69 104 THR A CA 1
ATOM 830 C C . THR A 1 104 ? 5.816 -11.156 4.699 1 97.69 104 THR A C 1
ATOM 832 O O . THR A 1 104 ? 5.016 -12.078 4.871 1 97.69 104 THR A O 1
ATOM 835 N N . GLY A 1 105 ? 7.023 -11.336 4.23 1 96.44 105 GLY A N 1
ATOM 836 C CA . GLY A 1 105 ? 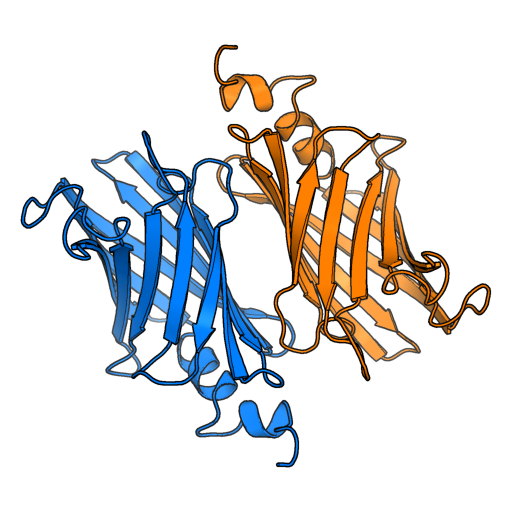7.605 -12.656 4.074 1 96.44 105 GLY A CA 1
ATOM 837 C C . GLY A 1 105 ? 9.125 -12.648 4.082 1 96.44 105 GLY A C 1
ATOM 838 O O . GLY A 1 105 ? 9.742 -11.688 3.625 1 96.44 105 GLY A O 1
ATOM 839 N N . SER A 1 106 ? 9.727 -13.695 4.633 1 90.44 106 SER A N 1
ATOM 840 C CA . SER A 1 106 ? 11.18 -13.828 4.66 1 90.44 106 SER A CA 1
ATOM 841 C C . SER A 1 106 ? 11.711 -14.281 3.305 1 90.44 106 SER A C 1
ATOM 843 O O . SER A 1 106 ? 10.969 -14.828 2.488 1 90.44 106 SER A O 1
ATOM 845 N N . ARG A 1 107 ? 13.078 -13.898 3.383 1 78.69 107 ARG A N 1
ATOM 846 C CA . ARG A 1 107 ? 13.805 -14.383 2.215 1 78.69 107 ARG A CA 1
ATOM 847 C C . ARG A 1 107 ? 14.086 -15.883 2.324 1 78.69 107 ARG A C 1
ATOM 849 O O . ARG A 1 107 ? 14.453 -16.375 3.393 1 78.69 107 ARG A O 1
ATOM 856 N N . GLY A 1 108 ? 13.383 -16.906 1.695 1 64.56 108 GLY A N 1
ATOM 857 C CA . GLY A 1 108 ? 13.742 -18.312 1.816 1 64.56 108 GLY A CA 1
ATOM 858 C C . GLY A 1 108 ? 13.234 -19.156 0.66 1 64.56 108 GLY A C 1
ATOM 859 O O . GLY A 1 108 ? 13.773 -20.234 0.392 1 64.56 108 GLY A O 1
ATOM 860 N N . GLY A 1 109 ? 12.164 -18.891 0.248 1 59.88 109 GLY A N 1
ATOM 861 C CA . GLY A 1 109 ? 11.633 -19.75 -0.803 1 59.88 109 GLY A CA 1
ATOM 862 C C . GLY A 1 109 ? 11.828 -19.172 -2.193 1 59.88 109 GLY A C 1
ATOM 863 O O . GLY A 1 109 ? 12.57 -18.203 -2.371 1 59.88 109 GLY A O 1
ATOM 864 N N . GLN A 1 110 ? 11.555 -20 -3.061 1 65.56 110 GLN A N 1
ATOM 865 C CA . GLN A 1 110 ? 11.586 -19.594 -4.461 1 65.56 110 GLN A CA 1
ATOM 866 C C . GLN A 1 110 ? 10.562 -18.5 -4.742 1 65.56 110 GLN A C 1
ATOM 868 O O . GLN A 1 110 ? 9.367 -18.688 -4.52 1 65.56 110 GLN A O 1
ATOM 873 N N . GLY A 1 111 ? 11.125 -17.297 -5.07 1 81.56 111 GLY A N 1
ATOM 874 C CA . GLY A 1 111 ? 10.234 -16.281 -5.59 1 81.56 111 GLY A CA 1
ATOM 875 C C . GLY A 1 111 ? 9.727 -15.328 -4.52 1 81.56 111 GLY A C 1
ATOM 876 O O . GLY A 1 111 ? 10.273 -15.281 -3.414 1 81.56 111 GLY A O 1
ATOM 877 N N . TYR A 1 112 ? 8.836 -14.523 -4.801 1 94.44 112 TYR A N 1
ATOM 878 C CA . TYR A 1 112 ? 8.18 -13.539 -3.939 1 94.44 112 TYR A CA 1
ATOM 879 C C . TYR A 1 112 ? 7.043 -14.18 -3.148 1 94.44 112 TYR A C 1
ATOM 881 O O . TYR A 1 112 ? 6.113 -14.742 -3.73 1 94.44 112 TYR A O 1
ATOM 889 N N . ALA A 1 113 ? 7.145 -14.25 -1.819 1 96.19 113 ALA A N 1
ATOM 890 C CA . ALA A 1 113 ? 6.102 -14.82 -0.968 1 96.19 113 ALA A CA 1
ATOM 891 C C . ALA A 1 113 ? 5.875 -13.961 0.272 1 96.19 113 ALA A C 1
ATOM 893 O O . ALA A 1 113 ? 6.828 -13.586 0.958 1 96.19 113 ALA A O 1
ATOM 894 N N . VAL A 1 114 ? 4.656 -13.664 0.492 1 97.81 114 VAL A N 1
ATOM 895 C CA . VAL A 1 114 ? 4.281 -12.867 1.658 1 97.81 114 VAL A CA 1
ATOM 896 C C . VAL A 1 114 ? 3.018 -13.445 2.291 1 97.81 114 VAL A C 1
ATOM 898 O O . VAL A 1 114 ? 2.271 -14.18 1.642 1 97.81 114 VAL A O 1
ATOM 901 N N . GLN A 1 115 ? 2.844 -13.133 3.547 1 97.31 115 GLN A N 1
ATOM 902 C CA . GLN A 1 115 ? 1.657 -13.57 4.273 1 97.31 115 GLN A CA 1
ATOM 903 C C . GLN A 1 115 ? 1.055 -12.43 5.086 1 97.31 115 GLN A C 1
ATOM 905 O O . GLN A 1 115 ? 1.778 -11.68 5.746 1 97.31 115 GLN A O 1
ATOM 910 N N . GLY A 1 116 ? -0.195 -12.211 4.855 1 97.81 116 GLY A N 1
ATOM 911 C CA . GLY A 1 116 ? -1.015 -11.367 5.707 1 97.81 116 GLY A CA 1
ATOM 912 C C . GLY A 1 116 ? -2.061 -12.141 6.488 1 97.81 116 GLY A C 1
ATOM 913 O O . GLY A 1 116 ? -1.909 -13.344 6.715 1 97.81 116 GLY A O 1
ATOM 914 N N . SER A 1 117 ? -2.986 -11.398 7.027 1 96.75 117 SER A N 1
ATOM 915 C CA . SER A 1 117 ? -4.07 -12.031 7.77 1 96.75 117 SER A CA 1
ATOM 916 C C . SER A 1 117 ? -5.387 -11.289 7.562 1 96.75 117 SER A C 1
ATOM 918 O O . SER A 1 117 ? -5.395 -10.125 7.141 1 96.75 117 SER A O 1
ATOM 920 N N . TYR A 1 118 ? -6.414 -12.008 7.805 1 94.12 118 TYR A N 1
ATOM 921 C CA . TYR A 1 118 ? -7.75 -11.43 7.723 1 94.12 118 TYR A CA 1
ATOM 922 C C . TYR A 1 118 ? -8.695 -12.086 8.727 1 94.12 118 TYR A C 1
ATOM 924 O O . TYR A 1 118 ? -8.453 -13.211 9.164 1 94.12 118 TYR A O 1
ATOM 932 N N . ALA A 1 119 ? -9.68 -11.297 9.062 1 89.44 119 ALA A N 1
ATOM 933 C CA . ALA A 1 119 ? -10.617 -11.766 10.078 1 89.44 119 ALA A CA 1
ATOM 934 C C . ALA A 1 119 ? -11.43 -12.953 9.562 1 89.44 119 ALA A C 1
ATOM 936 O O . ALA A 1 119 ? -11.859 -12.969 8.406 1 89.44 119 ALA A O 1
ATOM 937 N N . ALA A 1 120 ? -11.531 -13.961 10.375 1 81 120 ALA A N 1
ATOM 938 C CA . ALA A 1 120 ? -12.406 -15.102 10.125 1 81 120 ALA A CA 1
ATOM 939 C C . ALA A 1 120 ? -13.742 -14.93 10.844 1 81 120 ALA A C 1
ATOM 941 O O . ALA A 1 120 ? -13.844 -14.172 11.812 1 81 120 ALA A O 1
ATOM 942 N N . PRO A 1 121 ? -14.781 -15.57 10.266 1 74.25 121 PRO A N 1
ATOM 943 C CA . PRO A 1 121 ? -16.094 -15.453 10.922 1 74.25 121 PRO A CA 1
ATOM 944 C C . PRO A 1 121 ? -16.031 -15.789 12.406 1 74.25 121 PRO A C 1
ATOM 946 O O . PRO A 1 121 ? -16.688 -15.133 13.219 1 74.25 121 PRO A O 1
ATOM 949 N N . SER A 1 122 ? -15.398 -16.781 12.75 1 78 122 SER A N 1
ATOM 950 C CA . SER A 1 122 ? -15.234 -17.125 14.164 1 78 122 SER A CA 1
ATOM 951 C C . SER A 1 122 ? -13.797 -17.547 14.453 1 78 122 SER A C 1
ATOM 953 O O . SER A 1 122 ? -13.125 -18.125 13.594 1 78 122 SER A O 1
ATOM 955 N N . GLY A 1 123 ? -13.281 -17.078 15.688 1 86.06 123 GLY A N 1
ATOM 956 C CA . GLY A 1 123 ? -11.969 -17.531 16.109 1 86.06 123 GLY A CA 1
ATOM 957 C C . GLY A 1 123 ? -10.859 -16.578 15.719 1 86.06 123 GLY A C 1
ATOM 958 O O . GLY A 1 123 ? -11.109 -15.406 15.414 1 86.06 123 GLY A O 1
ATOM 959 N N . PRO A 1 124 ? -9.68 -17.078 15.789 1 91.69 124 PRO A N 1
ATOM 960 C CA . PRO A 1 124 ? -8.523 -16.266 15.406 1 91.69 124 PRO A CA 1
ATOM 961 C C . PRO A 1 124 ? -8.492 -15.953 13.906 1 91.69 124 PRO A C 1
ATOM 963 O O . PRO A 1 124 ? -9.125 -16.656 13.117 1 91.69 124 PRO A O 1
ATOM 966 N N . PRO A 1 125 ? -7.777 -14.914 13.586 1 94.31 125 PRO A N 1
ATOM 967 C CA . PRO A 1 125 ? -7.695 -14.562 12.164 1 94.31 125 PRO A CA 1
ATOM 968 C C . PRO A 1 125 ? -7.066 -15.672 11.32 1 94.31 125 PRO A C 1
ATOM 970 O O . PRO A 1 125 ? -6.281 -16.469 11.836 1 94.31 125 PRO A O 1
ATOM 973 N N . TRP A 1 126 ? -7.449 -15.727 10.031 1 95.62 126 TRP A N 1
ATOM 974 C CA . TRP A 1 126 ? -6.84 -16.609 9.047 1 95.62 126 TRP A CA 1
ATOM 975 C C . TRP A 1 126 ? -5.656 -15.93 8.367 1 95.62 126 TRP A C 1
ATOM 977 O O . TRP A 1 126 ? -5.59 -14.695 8.305 1 95.62 126 TRP A O 1
ATOM 987 N N . GLY A 1 127 ? -4.738 -16.781 7.934 1 96.56 127 GLY A N 1
ATOM 988 C CA . GLY A 1 127 ? -3.678 -16.266 7.082 1 96.56 127 GLY A CA 1
ATOM 989 C C . GLY A 1 127 ? -4.066 -16.188 5.617 1 96.56 127 GLY A C 1
ATOM 990 O O . GLY A 1 127 ? -4.934 -16.938 5.164 1 96.56 127 GLY A O 1
ATOM 991 N N . TRP A 1 128 ? -3.525 -15.25 4.953 1 97.19 128 TRP A N 1
ATOM 992 C CA . TRP A 1 128 ? -3.551 -15.117 3.502 1 97.19 128 TRP A CA 1
ATOM 993 C C . TRP A 1 128 ? -2.137 -15.062 2.934 1 97.19 128 TRP A C 1
ATOM 995 O O . TRP A 1 128 ? -1.413 -14.086 3.152 1 97.19 128 TRP A O 1
ATOM 1005 N N . ARG A 1 129 ? -1.749 -16.094 2.227 1 97.12 129 ARG A N 1
ATOM 1006 C CA . ARG A 1 129 ? -0.411 -16.141 1.645 1 97.12 129 ARG A CA 1
ATOM 1007 C C . ARG A 1 129 ? -0.457 -15.844 0.148 1 97.12 129 ARG A C 1
ATOM 1009 O O . ARG A 1 129 ? -1.334 -16.344 -0.56 1 97.12 129 ARG A O 1
ATOM 1016 N N . THR A 1 130 ? 0.383 -15 -0.299 1 97.88 130 THR A N 1
ATOM 1017 C CA . THR A 1 130 ? 0.543 -14.672 -1.71 1 97.88 130 THR A CA 1
ATOM 1018 C C . THR A 1 130 ? 1.916 -15.109 -2.215 1 97.88 130 THR A C 1
ATOM 1020 O O . THR A 1 130 ? 2.936 -14.82 -1.584 1 97.88 130 THR A O 1
ATOM 1023 N N . GLU A 1 131 ? 1.933 -15.781 -3.352 1 97.06 131 GLU A N 1
ATOM 1024 C CA . GLU A 1 131 ? 3.166 -16.156 -4.039 1 97.06 131 GLU A CA 1
ATOM 1025 C C . GLU A 1 131 ? 3.18 -15.625 -5.473 1 97.06 131 GLU A C 1
ATOM 1027 O O . GLU A 1 131 ? 2.184 -15.742 -6.188 1 97.06 131 GLU A O 1
ATOM 1032 N N . ILE A 1 132 ? 4.25 -15.094 -5.82 1 97.44 132 ILE A N 1
ATOM 1033 C CA . ILE A 1 132 ? 4.484 -14.68 -7.199 1 97.44 132 ILE A CA 1
ATOM 1034 C C . ILE A 1 132 ? 5.676 -15.438 -7.773 1 97.44 132 ILE A C 1
ATOM 1036 O O . ILE A 1 132 ? 6.785 -15.359 -7.238 1 97.44 132 ILE A O 1
ATOM 1040 N N . HIS A 1 133 ? 5.441 -16.156 -8.805 1 95.69 133 HIS A N 1
ATOM 1041 C CA . HIS A 1 133 ? 6.449 -16.953 -9.484 1 95.69 133 HIS A CA 1
ATOM 1042 C C . HIS A 1 133 ? 6.547 -16.578 -10.961 1 95.69 133 HIS A C 1
ATOM 1044 O O . HIS A 1 133 ? 5.531 -16.531 -11.656 1 95.69 133 HIS A O 1
ATOM 1050 N N . GLN A 1 134 ? 7.719 -16.25 -11.367 1 95.56 134 GLN A N 1
ATOM 1051 C CA . GLN A 1 134 ? 7.973 -15.977 -12.773 1 95.56 134 GLN A CA 1
ATOM 1052 C C . GLN A 1 134 ? 8.883 -17.047 -13.391 1 95.56 134 GLN A C 1
ATOM 1054 O O . GLN A 1 134 ? 10.078 -16.812 -13.578 1 95.56 134 GLN A O 1
ATOM 1059 N N . PRO A 1 135 ? 8.289 -18.125 -13.867 1 94.44 135 PRO A N 1
ATOM 1060 C CA . PRO A 1 135 ? 9.094 -19.234 -14.375 1 94.44 135 PRO A CA 1
ATOM 1061 C C . PRO A 1 135 ? 9.852 -18.875 -15.656 1 94.44 135 PRO A C 1
ATOM 1063 O O . PRO A 1 135 ? 10.898 -19.469 -15.938 1 94.44 135 PRO A O 1
ATOM 1066 N N . GLU A 1 136 ? 9.273 -18.031 -16.469 1 95.69 136 GLU A N 1
ATOM 1067 C CA . GLU A 1 136 ? 9.836 -17.453 -17.688 1 95.69 136 GLU A CA 1
ATOM 1068 C C . GLU A 1 136 ? 9.555 -15.953 -17.766 1 95.69 136 GLU A C 1
ATOM 1070 O O . GLU A 1 136 ? 8.648 -15.445 -17.109 1 95.69 136 GLU A O 1
ATOM 1075 N N . PRO A 1 137 ? 10.336 -15.227 -18.547 1 95.31 137 PRO A N 1
ATOM 1076 C CA . PRO A 1 137 ? 10.188 -13.773 -18.594 1 95.31 137 PRO A CA 1
ATOM 1077 C C . PRO A 1 137 ? 8.773 -13.336 -18.969 1 95.31 137 PRO A C 1
ATOM 1079 O O . PRO A 1 137 ? 8.32 -12.273 -18.531 1 95.31 137 PRO A O 1
ATOM 1082 N N . ASP A 1 138 ? 8.078 -14.164 -19.75 1 97.44 138 ASP A N 1
ATOM 1083 C CA . ASP A 1 138 ? 6.781 -13.734 -20.25 1 97.44 138 ASP A CA 1
ATOM 1084 C C . ASP A 1 138 ? 5.648 -14.508 -19.578 1 97.44 138 ASP A C 1
ATOM 1086 O O . ASP A 1 138 ? 4.535 -14.562 -20.109 1 97.44 138 ASP A O 1
ATOM 1090 N N . ARG A 1 139 ? 5.949 -15.148 -18.516 1 97.69 139 ARG A N 1
ATOM 1091 C CA . ARG A 1 139 ? 4.934 -15.859 -17.734 1 97.69 139 ARG A CA 1
ATOM 1092 C C . ARG A 1 139 ? 5.008 -15.484 -16.266 1 97.69 139 ARG A C 1
ATOM 1094 O O . ARG A 1 139 ? 6.098 -15.367 -15.695 1 97.69 139 ARG A O 1
ATOM 1101 N N . LEU A 1 140 ? 3.898 -15.273 -15.727 1 97.75 140 LEU A N 1
ATOM 1102 C CA . LEU A 1 140 ? 3.779 -14.93 -14.32 1 97.75 140 LEU A CA 1
ATOM 1103 C C . LEU A 1 140 ? 2.648 -15.711 -13.656 1 97.75 140 LEU A C 1
ATOM 1105 O O . LEU A 1 140 ? 1.549 -15.805 -14.211 1 97.75 140 LEU A O 1
ATOM 1109 N N . LEU A 1 141 ? 2.969 -16.328 -12.602 1 98.12 141 LEU A N 1
ATOM 1110 C CA . LEU A 1 141 ? 1.985 -17.031 -11.789 1 98.12 141 LEU A CA 1
ATOM 1111 C C . LEU A 1 141 ? 1.826 -16.375 -10.422 1 98.12 141 LEU A C 1
ATOM 1113 O O . LEU A 1 141 ? 2.791 -16.281 -9.664 1 98.12 141 LEU A O 1
ATOM 1117 N N . ILE A 1 142 ? 0.64 -15.875 -10.125 1 98.56 142 ILE A N 1
ATOM 1118 C CA . ILE A 1 142 ? 0.31 -15.328 -8.812 1 98.56 142 ILE A CA 1
ATOM 1119 C C . ILE A 1 142 ? -0.739 -16.203 -8.133 1 98.56 142 ILE A C 1
ATOM 1121 O O . ILE A 1 142 ? -1.841 -16.391 -8.664 1 98.56 142 ILE A O 1
ATOM 1125 N N . THR A 1 143 ? -0.363 -16.688 -6.988 1 97.75 143 THR A N 1
ATOM 1126 C CA . THR A 1 143 ? -1.253 -17.594 -6.277 1 97.75 143 THR A CA 1
ATOM 1127 C C . THR A 1 143 ? -1.5 -17.109 -4.852 1 97.75 143 THR A C 1
ATOM 1129 O O . THR A 1 143 ? -0.574 -16.656 -4.176 1 97.75 143 THR A O 1
ATOM 1132 N N . HIS A 1 144 ? -2.719 -17.219 -4.426 1 98.12 144 HIS A N 1
ATOM 1133 C CA . HIS A 1 144 ? -3.141 -16.906 -3.068 1 98.12 144 HIS A CA 1
ATOM 1134 C C . HIS A 1 144 ? -3.688 -18.125 -2.35 1 98.12 144 HIS A C 1
ATOM 1136 O O . HIS A 1 144 ? -4.406 -18.938 -2.945 1 98.12 144 HIS A O 1
ATOM 1142 N N . TYR A 1 145 ? -3.354 -18.234 -1.123 1 97 145 TYR A N 1
ATOM 1143 C CA . TYR A 1 145 ? -3.785 -19.359 -0.302 1 97 145 TYR A CA 1
ATOM 1144 C C . TYR A 1 145 ? -4.473 -18.875 0.968 1 97 145 TYR A C 1
ATOM 1146 O O . TYR A 1 145 ? -4.043 -17.891 1.582 1 97 145 TYR A O 1
ATOM 1154 N N . ASN A 1 146 ? -5.496 -19.578 1.357 1 96.25 146 ASN A N 1
ATOM 1155 C CA . ASN A 1 146 ? -6.043 -19.469 2.707 1 96.25 146 ASN A CA 1
ATOM 1156 C C . ASN A 1 146 ? -5.234 -20.297 3.701 1 96.25 146 ASN A C 1
ATOM 1158 O O . ASN A 1 146 ? -4.906 -21.453 3.43 1 96.25 146 ASN A O 1
ATOM 1162 N N . ILE A 1 147 ? -4.914 -19.703 4.797 1 95.56 147 ILE A N 1
ATOM 1163 C CA . ILE A 1 147 ? -4.242 -20.422 5.875 1 95.56 147 ILE A CA 1
ATOM 1164 C C . ILE A 1 147 ? -5.125 -20.422 7.121 1 95.56 147 ILE A C 1
ATOM 1166 O O . ILE A 1 147 ? -5.18 -19.422 7.852 1 95.56 147 ILE A O 1
ATOM 1170 N N . PRO A 1 148 ? -5.777 -21.531 7.383 1 93.19 148 PRO A N 1
ATOM 1171 C CA . PRO A 1 148 ? -6.582 -21.594 8.609 1 93.19 148 PRO A CA 1
ATOM 1172 C C . PRO A 1 148 ? -5.73 -21.578 9.875 1 93.19 148 PRO A C 1
ATOM 1174 O O . PRO A 1 148 ? -4.547 -21.922 9.828 1 93.19 148 PRO A O 1
ATOM 1177 N N . PRO A 1 149 ? -6.398 -21.172 10.945 1 91.69 149 PRO A N 1
ATOM 1178 C CA . PRO A 1 149 ? -5.684 -21.297 12.219 1 91.69 149 PRO A CA 1
ATOM 1179 C C . PRO A 1 149 ? -5.25 -22.734 12.5 1 91.69 149 PRO A C 1
ATOM 1181 O O . PRO A 1 149 ? -5.793 -23.672 11.914 1 91.69 149 PRO A O 1
ATOM 1184 N N . GLU A 1 150 ? -4.301 -22.781 13.383 1 88.5 15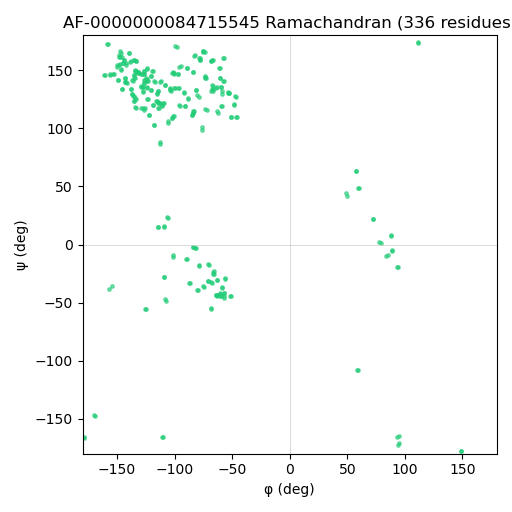0 GLU A N 1
ATOM 1185 C CA . GLU A 1 150 ? -3.764 -24.094 13.727 1 88.5 150 GLU A CA 1
ATOM 1186 C C . GLU A 1 150 ? -4.875 -25.062 14.133 1 88.5 150 GLU A C 1
ATOM 1188 O O . GLU A 1 150 ? -5.758 -24.703 14.914 1 88.5 150 GLU A O 1
ATOM 1193 N N . GLY A 1 151 ? -4.883 -26.219 13.57 1 88.62 151 GLY A N 1
ATOM 1194 C CA . GLY A 1 151 ? -5.832 -27.25 13.93 1 88.62 151 GLY A CA 1
ATOM 1195 C C . GLY A 1 151 ? -7.121 -27.188 13.133 1 88.62 151 GLY A C 1
ATOM 1196 O O . GLY A 1 151 ? -7.98 -28.062 13.266 1 88.62 151 GLY A O 1
ATOM 1197 N N . GLN A 1 152 ? -7.293 -26.219 12.32 1 88.62 152 GLN A N 1
ATOM 1198 C CA . GLN A 1 152 ? -8.562 -26.047 11.617 1 88.62 152 GLN A CA 1
ATOM 1199 C C . GLN A 1 152 ? -8.438 -26.422 10.148 1 88.62 152 GLN A C 1
ATOM 1201 O O . GLN A 1 152 ? -9.188 -25.922 9.305 1 88.62 152 GLN A O 1
ATOM 1206 N N . GLY A 1 153 ? -7.418 -27.297 9.797 1 91 153 GLY A N 1
ATOM 1207 C CA . GLY A 1 153 ? -7.266 -27.781 8.438 1 91 153 GLY A CA 1
ATOM 1208 C C . GLY A 1 153 ? -6.027 -27.25 7.746 1 91 153 GLY A C 1
ATOM 1209 O O . GLY A 1 153 ? -5.309 -26.406 8.305 1 91 153 GLY A O 1
ATOM 1210 N N . PRO A 1 154 ? -5.777 -27.734 6.57 1 94.62 154 PRO A N 1
ATOM 1211 C CA . PRO A 1 154 ? -4.582 -27.344 5.824 1 94.62 154 PRO A CA 1
ATOM 1212 C C . PRO A 1 154 ? -4.762 -26.031 5.074 1 94.62 154 PRO A C 1
ATOM 1214 O O . PRO A 1 154 ? -5.891 -25.547 4.934 1 94.62 154 PRO A O 1
ATOM 1217 N N . GLU A 1 155 ? -3.691 -25.453 4.691 1 96 155 GLU A N 1
ATOM 1218 C CA . GLU A 1 155 ? -3.715 -24.375 3.709 1 96 155 GLU A CA 1
ATOM 1219 C C . GLU A 1 155 ? -4.383 -24.828 2.412 1 96 155 GLU A C 1
ATOM 1221 O O . GLU A 1 155 ? -4.188 -25.953 1.964 1 96 155 GLU A O 1
ATOM 1226 N N . THR A 1 156 ? -5.18 -23.906 1.829 1 96.69 156 THR A N 1
ATOM 1227 C CA . THR A 1 156 ? -5.859 -24.234 0.578 1 96.69 156 THR A CA 1
ATOM 1228 C C . THR A 1 156 ? -5.703 -23.094 -0.424 1 96.69 156 THR A C 1
ATOM 1230 O O . THR A 1 156 ? -5.656 -21.922 -0.039 1 96.69 156 THR A O 1
ATOM 1233 N N . LYS A 1 157 ? -5.684 -23.484 -1.68 1 97.38 157 LYS A N 1
ATOM 1234 C CA . LYS A 1 157 ? -5.629 -22.484 -2.734 1 97.38 157 LYS A CA 1
ATOM 1235 C C . LYS A 1 157 ? -6.926 -21.688 -2.801 1 97.38 157 LYS A C 1
ATOM 1237 O O . LYS A 1 157 ? -8.016 -22.266 -2.773 1 97.38 157 LYS A O 1
ATOM 1242 N N . ALA A 1 158 ? -6.785 -20.391 -2.867 1 97.31 158 ALA A N 1
ATOM 1243 C CA . ALA A 1 158 ? -7.949 -19.5 -2.953 1 97.31 158 ALA A CA 1
ATOM 1244 C C . ALA A 1 158 ? -8.078 -18.906 -4.348 1 97.31 158 ALA A C 1
ATOM 1246 O O . ALA A 1 158 ? -9.18 -18.859 -4.91 1 97.31 158 ALA A O 1
ATOM 1247 N N . VAL A 1 159 ? -6.973 -18.375 -4.898 1 98.25 159 VAL A N 1
ATOM 1248 C CA . VAL A 1 159 ? -6.957 -17.719 -6.195 1 98.25 159 VAL A CA 1
ATOM 1249 C C . VAL A 1 159 ? -5.66 -18.031 -6.93 1 98.25 159 VAL A C 1
ATOM 1251 O O . VAL A 1 159 ? -4.586 -18.047 -6.328 1 98.25 159 VAL A O 1
ATOM 1254 N N . GLU A 1 160 ? -5.73 -18.266 -8.234 1 98.56 160 GLU A N 1
ATOM 1255 C CA . GLU A 1 160 ? -4.547 -18.406 -9.078 1 98.56 160 GLU A CA 1
ATOM 1256 C C . GLU A 1 160 ? -4.695 -17.625 -10.375 1 98.56 160 GLU A C 1
ATOM 1258 O O . GLU A 1 160 ? -5.68 -17.797 -11.102 1 98.56 160 GLU A O 1
ATOM 1263 N N . THR A 1 161 ? -3.807 -16.781 -10.625 1 98.75 161 THR A N 1
ATOM 1264 C CA . THR A 1 161 ? -3.732 -16.031 -11.883 1 98.75 161 THR A CA 1
ATOM 1265 C C . THR A 1 161 ? -2.527 -16.484 -12.703 1 98.75 161 THR A C 1
ATOM 1267 O O . THR A 1 161 ? -1.389 -16.406 -12.234 1 98.75 161 THR A O 1
ATOM 1270 N N . GLU A 1 162 ? -2.752 -16.984 -13.875 1 98.69 162 GLU A N 1
ATOM 1271 C CA . GLU A 1 162 ? -1.708 -17.281 -14.852 1 98.69 162 GLU A CA 1
ATOM 1272 C C . GLU A 1 162 ? -1.635 -16.219 -15.938 1 98.69 162 GLU A C 1
ATOM 1274 O O . GLU A 1 162 ? -2.484 -16.172 -16.828 1 98.69 162 GLU A O 1
ATOM 1279 N N . TYR A 1 163 ? -0.596 -15.453 -15.875 1 98.56 163 TYR A N 1
ATOM 1280 C CA . TYR A 1 163 ? -0.43 -14.297 -16.75 1 98.56 163 TYR A CA 1
ATOM 1281 C C . TYR A 1 163 ? 0.527 -14.609 -17.891 1 98.56 163 TYR A C 1
ATOM 1283 O O . TYR A 1 163 ? 1.504 -15.336 -17.719 1 98.56 163 TYR A O 1
ATOM 1291 N N . ARG A 1 164 ? 0.288 -14.008 -18.953 1 98.38 164 ARG A N 1
ATOM 1292 C CA . ARG A 1 164 ? 1.224 -13.867 -20.078 1 98.38 164 ARG A CA 1
ATOM 1293 C C . ARG A 1 164 ? 1.428 -12.398 -20.422 1 98.38 164 ARG A C 1
ATOM 1295 O O . ARG A 1 164 ? 0.474 -11.617 -20.438 1 98.38 164 ARG A O 1
ATOM 1302 N N . ARG A 1 165 ? 2.633 -12.133 -20.719 1 97.81 165 ARG A N 1
ATOM 1303 C CA . ARG A 1 165 ? 2.967 -10.758 -21.078 1 97.81 165 ARG A CA 1
ATOM 1304 C C . ARG A 1 165 ? 2.32 -10.359 -22.406 1 97.81 165 ARG A C 1
ATOM 1306 O O . ARG A 1 165 ? 2.299 -11.148 -23.359 1 97.81 165 ARG A O 1
ATOM 1313 N N . ARG A 1 166 ? 1.804 -9.172 -22.406 1 95.5 166 ARG A N 1
ATOM 1314 C CA . ARG A 1 166 ? 1.228 -8.617 -23.625 1 95.5 166 ARG A CA 1
ATOM 1315 C C . ARG A 1 166 ? 2.193 -7.648 -24.297 1 95.5 166 ARG A C 1
ATOM 1317 O O . ARG A 1 166 ? 3.025 -7.031 -23.625 1 95.5 166 ARG A O 1
ATOM 1324 N N . ALA A 1 167 ? 2.111 -7.637 -25.641 1 84.06 167 ALA A N 1
ATOM 1325 C CA . ALA A 1 167 ? 2.836 -6.57 -26.328 1 84.06 167 ALA A CA 1
ATOM 1326 C C . ALA A 1 167 ? 2.35 -5.195 -25.891 1 84.06 167 ALA A C 1
ATOM 1328 O O . ALA A 1 167 ? 1.171 -5.02 -25.562 1 84.06 167 ALA A O 1
ATOM 1329 N N . PRO A 1 168 ? 3.326 -4.305 -25.641 1 70.12 168 PRO A N 1
ATOM 1330 C CA . PRO A 1 168 ? 2.887 -2.965 -25.234 1 70.12 168 PRO A CA 1
ATOM 1331 C C . PRO A 1 168 ? 1.803 -2.4 -26.141 1 70.12 168 PRO A C 1
ATOM 1333 O O . PRO A 1 168 ? 1.794 -2.684 -27.344 1 70.12 168 PRO A O 1
ATOM 1336 N N . SER A 1 169 ? 0.624 -2.094 -25.609 1 54.38 169 SER A N 1
ATOM 1337 C CA . SER A 1 169 ? -0.396 -1.498 -26.469 1 54.38 169 SER A CA 1
ATOM 1338 C C . SER A 1 169 ? 0.188 -0.379 -27.328 1 54.38 169 SER A C 1
ATOM 1340 O O . SER A 1 169 ? 0.957 0.45 -26.828 1 54.38 169 SER A O 1
ATOM 1342 N N . ARG A 1 170 ? 0.278 -0.677 -28.703 1 44.38 170 ARG A N 1
ATOM 1343 C CA . ARG A 1 170 ? 0.684 0.378 -29.625 1 44.38 170 ARG A CA 1
ATOM 1344 C C . ARG A 1 170 ? -0.111 1.656 -29.375 1 44.38 170 ARG A C 1
ATOM 1346 O O . ARG A 1 170 ? -1.269 1.603 -28.953 1 44.38 170 ARG A O 1
ATOM 1353 N N . MET B 1 1 ? -23.984 -3.971 16.969 1 39.59 1 MET B N 1
ATOM 1354 C CA . MET B 1 1 ? -24.328 -2.834 16.109 1 39.59 1 MET B CA 1
ATOM 1355 C C . MET B 1 1 ? -24.219 -3.209 14.641 1 39.59 1 MET B C 1
ATOM 1357 O O . MET B 1 1 ? -23.422 -4.059 14.266 1 39.59 1 MET B O 1
ATOM 1361 N N . THR B 1 2 ? -25.094 -2.961 13.852 1 50.06 2 THR B N 1
ATOM 1362 C CA . THR B 1 2 ? -25.172 -3.402 12.461 1 50.06 2 THR B CA 1
ATOM 1363 C C . THR B 1 2 ? -23.969 -2.92 11.664 1 50.06 2 THR B C 1
ATOM 1365 O O . THR B 1 2 ? -23.578 -1.754 11.766 1 50.06 2 THR B O 1
ATOM 1368 N N . LYS B 1 3 ? -23.219 -3.822 11.133 1 70.19 3 LYS B N 1
ATOM 1369 C CA . LYS B 1 3 ? -22.031 -3.508 10.344 1 70.19 3 LYS B CA 1
ATOM 1370 C C . LYS B 1 3 ? -22.359 -2.488 9.25 1 70.19 3 LYS B C 1
ATOM 1372 O O . LYS B 1 3 ? -23.344 -2.633 8.531 1 70.19 3 LYS B O 1
ATOM 1377 N N . GLN B 1 4 ? -21.844 -1.239 9.422 1 83.88 4 GLN B N 1
ATOM 1378 C CA . GLN B 1 4 ? -22 -0.186 8.422 1 83.88 4 GLN B CA 1
ATOM 1379 C C . GLN B 1 4 ? -21.656 -0.697 7.027 1 83.88 4 GLN B C 1
ATOM 1381 O O . GLN B 1 4 ? -20.641 -1.377 6.844 1 83.88 4 GLN B O 1
ATOM 1386 N N . SER B 1 5 ? -22.594 -0.457 6.172 1 91.94 5 SER B N 1
ATOM 1387 C CA . SER B 1 5 ? -22.328 -0.854 4.793 1 91.94 5 SER B CA 1
ATOM 1388 C C . SER B 1 5 ? -21.406 0.138 4.098 1 91.94 5 SER B C 1
ATOM 1390 O O . SER B 1 5 ? -21.219 1.262 4.57 1 91.94 5 SER B O 1
ATOM 1392 N N . LEU B 1 6 ? -20.75 -0.341 3.018 1 95.31 6 LEU B N 1
ATOM 1393 C CA . LEU B 1 6 ? -19.938 0.55 2.209 1 95.31 6 LEU B CA 1
ATOM 1394 C C . LEU B 1 6 ? -20.75 1.725 1.687 1 95.31 6 LEU B C 1
ATOM 1396 O O . LEU B 1 6 ? -20.281 2.863 1.677 1 95.31 6 LEU B O 1
ATOM 1400 N N . GLU B 1 7 ? -21.969 1.44 1.255 1 95.38 7 GLU B N 1
ATOM 1401 C CA . GLU B 1 7 ? -22.859 2.486 0.757 1 95.38 7 GLU B CA 1
ATOM 1402 C C . GLU B 1 7 ? -23.078 3.562 1.812 1 95.38 7 GLU B C 1
ATOM 1404 O O . GLU B 1 7 ? -23.031 4.758 1.511 1 95.38 7 GLU B O 1
ATOM 1409 N N . GLN B 1 8 ? -23.328 3.145 2.969 1 95.75 8 GLN B N 1
ATOM 1410 C CA . GLN B 1 8 ? -23.531 4.082 4.07 1 95.75 8 GLN B CA 1
ATOM 1411 C C . GLN B 1 8 ? -22.266 4.895 4.34 1 95.75 8 GLN B C 1
ATOM 1413 O O . GLN B 1 8 ? -22.344 6.098 4.598 1 95.75 8 GLN B O 1
ATOM 1418 N N . SER B 1 9 ? -21.172 4.203 4.32 1 95.94 9 SER B N 1
ATOM 1419 C CA . SER B 1 9 ? -19.891 4.867 4.602 1 95.94 9 SER B CA 1
ATOM 1420 C C . SER B 1 9 ? -19.547 5.875 3.512 1 95.94 9 SER B C 1
ATOM 1422 O O . SER B 1 9 ? -18.859 6.863 3.771 1 95.94 9 SER B O 1
ATOM 1424 N N . GLN B 1 10 ? -20.062 5.68 2.289 1 97.12 10 GLN B N 1
ATOM 1425 C CA . GLN B 1 10 ? -19.766 6.551 1.158 1 97.12 10 GLN B CA 1
ATOM 1426 C C . GLN B 1 10 ? -20.75 7.707 1.073 1 97.12 10 GLN B C 1
ATOM 1428 O O . GLN B 1 10 ? -20.516 8.68 0.349 1 97.12 10 GLN B O 1
ATOM 1433 N N . ALA B 1 11 ? -21.781 7.617 1.794 1 96.62 11 ALA B N 1
ATOM 1434 C CA . ALA B 1 11 ? -22.75 8.711 1.851 1 96.62 11 ALA B CA 1
ATOM 1435 C C . ALA B 1 11 ? -22.219 9.867 2.686 1 96.62 11 ALA B C 1
ATOM 1437 O O . ALA B 1 11 ? -21.234 9.719 3.414 1 96.62 11 ALA B O 1
ATOM 1438 N N . GLU B 1 12 ? -22.953 10.969 2.492 1 95.44 12 GLU B N 1
ATOM 1439 C CA . GLU B 1 12 ? -22.531 12.172 3.207 1 95.44 12 GLU B CA 1
ATOM 1440 C C . GLU B 1 12 ? -22.391 11.906 4.703 1 95.44 12 GLU B C 1
ATOM 1442 O O . GLU B 1 12 ? -23.281 11.312 5.316 1 95.44 12 GLU B O 1
ATOM 1447 N N . GLY B 1 13 ? -21.203 12.352 5.195 1 91.44 13 GLY B N 1
ATOM 1448 C CA . GLY B 1 13 ? -20.969 12.188 6.621 1 91.44 13 GLY B CA 1
ATOM 1449 C C . GLY B 1 13 ? -20.234 10.906 6.965 1 91.44 13 GLY B C 1
ATOM 1450 O O . GLY B 1 13 ? -19.719 10.758 8.07 1 91.44 13 GLY B O 1
ATOM 1451 N N . GLY B 1 14 ? -20.25 9.953 6.062 1 92.88 14 GLY B N 1
ATOM 1452 C CA . GLY B 1 14 ? -19.531 8.703 6.293 1 92.88 14 GLY B CA 1
ATOM 1453 C C . GLY B 1 14 ? -18.031 8.836 6.133 1 92.88 14 GLY B C 1
ATOM 1454 O O . GLY B 1 14 ? -17.547 9.836 5.609 1 92.88 14 GLY B O 1
ATOM 1455 N N . LEU B 1 15 ? -17.297 7.812 6.602 1 92.69 15 LEU B N 1
ATOM 1456 C CA . LEU B 1 15 ? -15.844 7.902 6.656 1 92.69 15 LEU B CA 1
ATOM 1457 C C . LEU B 1 15 ? -15.242 7.77 5.262 1 92.69 15 LEU B C 1
ATOM 1459 O O . LEU B 1 15 ? -14.234 8.414 4.953 1 92.69 15 LEU B O 1
ATOM 1463 N N . HIS B 1 16 ? -15.836 6.914 4.414 1 96.62 16 HIS B N 1
ATOM 1464 C CA . HIS B 1 16 ? -15.344 6.848 3.043 1 96.62 16 HIS B CA 1
ATOM 1465 C C . HIS B 1 16 ? -15.703 8.109 2.266 1 96.62 16 HIS B C 1
ATOM 1467 O O . HIS B 1 16 ? -14.984 8.5 1.344 1 96.62 16 HIS B O 1
ATOM 1473 N N . HIS B 1 17 ? -16.828 8.719 2.594 1 96.25 17 HIS B N 1
ATOM 1474 C CA . HIS B 1 17 ? -17.141 10.039 2.045 1 96.25 17 HIS B CA 1
ATOM 1475 C C . HIS B 1 17 ? -16.078 11.055 2.445 1 96.25 17 HIS B C 1
ATOM 1477 O O . HIS B 1 17 ? -15.664 11.883 1.629 1 96.25 17 HIS B O 1
ATOM 1483 N N . GLN B 1 18 ? -15.656 11.008 3.672 1 94.12 18 GLN B N 1
ATOM 1484 C CA . GLN B 1 18 ? -14.594 11.906 4.133 1 94.12 18 GLN B CA 1
ATOM 1485 C C . GLN B 1 18 ? -13.312 11.695 3.336 1 94.12 18 GLN B C 1
ATOM 1487 O O . GLN B 1 18 ? -12.633 12.656 2.98 1 94.12 18 GLN B O 1
ATOM 1492 N N . LEU B 1 19 ? -12.922 10.43 3.094 1 96.38 19 LEU B N 1
ATOM 1493 C CA . LEU B 1 19 ? -11.75 10.133 2.279 1 96.38 19 LEU B CA 1
ATOM 1494 C C . LEU B 1 19 ? -11.898 10.719 0.881 1 96.38 19 LEU B C 1
ATOM 1496 O O . LEU B 1 19 ? -10.922 11.227 0.313 1 96.38 19 LEU B O 1
ATOM 1500 N N . SER B 1 20 ? -13.125 10.688 0.365 1 97.5 20 SER B N 1
ATOM 1501 C CA . SER B 1 20 ? -13.367 11.172 -0.991 1 97.5 20 SER B CA 1
ATOM 1502 C C . SER B 1 20 ? -13.141 12.68 -1.089 1 97.5 20 SER B C 1
ATOM 1504 O O . SER B 1 20 ? -12.859 13.195 -2.17 1 97.5 20 SER B O 1
ATOM 1506 N N . LYS B 1 21 ? -13.242 13.391 -0.027 1 97 21 LYS B N 1
ATOM 1507 C CA . LYS B 1 21 ? -13.055 14.836 -0.016 1 97 21 LYS B CA 1
ATOM 1508 C C . LYS B 1 21 ? -11.594 15.211 -0.247 1 97 21 LYS B C 1
ATOM 1510 O O . LYS B 1 21 ? -11.281 16.344 -0.602 1 97 21 LYS B O 1
ATOM 1515 N N . LEU B 1 22 ? -10.703 14.242 -0.065 1 97.75 22 LEU B N 1
ATOM 1516 C CA . LEU B 1 22 ? -9.281 14.484 -0.245 1 97.75 22 LEU B CA 1
ATOM 1517 C C . LEU B 1 22 ? -8.914 14.492 -1.726 1 97.75 22 LEU B C 1
ATOM 1519 O O . LEU B 1 22 ? -7.832 14.961 -2.1 1 97.75 22 LEU B O 1
ATOM 1523 N N . VAL B 1 23 ? -9.719 13.969 -2.57 1 98.25 23 VAL B N 1
ATOM 1524 C CA . VAL B 1 23 ? -9.422 13.734 -3.98 1 98.25 23 VAL B CA 1
ATOM 1525 C C . VAL B 1 23 ? -9.188 15.07 -4.688 1 98.25 23 VAL B C 1
ATOM 1527 O O . VAL B 1 23 ? -9.945 16.031 -4.488 1 98.25 23 VAL B O 1
ATOM 1530 N N . GLY B 1 24 ? -8.156 15.109 -5.492 1 98.06 24 GLY B N 1
ATOM 1531 C CA . GLY B 1 24 ? -7.848 16.312 -6.25 1 98.06 24 GLY B CA 1
ATOM 1532 C C . GLY B 1 24 ? -6.363 16.5 -6.492 1 98.06 24 GLY B C 1
ATOM 1533 O O . GLY B 1 24 ? -5.562 15.609 -6.199 1 98.06 24 GLY B O 1
ATOM 1534 N N . GLU B 1 25 ? -6.055 17.609 -7.141 1 98.56 25 GLU B N 1
ATOM 1535 C CA . GLU B 1 25 ? -4.68 18.062 -7.332 1 98.56 25 GLU B CA 1
ATOM 1536 C C . GLU B 1 25 ? -4.289 19.094 -6.277 1 98.56 25 GLU B C 1
ATOM 1538 O O . GLU B 1 25 ? -5.07 19.984 -5.965 1 98.56 25 GLU B O 1
ATOM 1543 N N . TRP B 1 26 ? -3.117 18.875 -5.762 1 98.62 26 TRP B N 1
ATOM 1544 C CA . TRP B 1 26 ? -2.693 19.688 -4.621 1 98.62 26 TRP B CA 1
ATOM 1545 C C . TRP B 1 26 ? -1.289 20.234 -4.836 1 98.62 26 TRP B C 1
ATOM 1547 O O . TRP B 1 26 ? -0.474 19.625 -5.535 1 98.62 26 TRP B O 1
ATOM 1557 N N . GLU B 1 27 ? -1.046 21.375 -4.316 1 98.69 27 GLU B N 1
ATOM 1558 C CA . GLU B 1 27 ? 0.282 21.984 -4.246 1 98.69 27 GLU B CA 1
ATOM 1559 C C . GLU B 1 27 ? 0.473 22.75 -2.939 1 98.69 27 GLU B C 1
ATOM 1561 O O . GLU B 1 27 ? -0.475 23.328 -2.412 1 98.69 27 GLU B O 1
ATOM 1566 N N . GLY B 1 28 ? 1.729 22.641 -2.451 1 98.38 28 GLY B N 1
ATOM 1567 C CA . GLY B 1 28 ? 1.99 23.391 -1.23 1 98.38 28 GLY B CA 1
ATOM 1568 C C . GLY B 1 28 ? 3.424 23.266 -0.75 1 98.38 28 GLY B C 1
ATOM 1569 O O . GLY B 1 28 ? 4.309 22.875 -1.512 1 98.38 28 GLY B O 1
ATOM 1570 N N . VAL B 1 29 ? 3.559 23.688 0.467 1 98.62 29 VAL B N 1
ATOM 1571 C CA . VAL B 1 29 ? 4.887 23.719 1.069 1 98.62 29 VAL B CA 1
ATOM 1572 C C . VAL B 1 29 ? 5.039 22.562 2.049 1 98.62 29 VAL B C 1
ATOM 1574 O O . VAL B 1 29 ? 4.133 22.281 2.834 1 98.62 29 VAL B O 1
ATOM 1577 N N . THR B 1 30 ? 6.172 21.922 1.932 1 98.69 30 THR B N 1
ATOM 1578 C CA . THR B 1 30 ? 6.527 20.859 2.873 1 98.69 30 THR B CA 1
ATOM 1579 C C . THR B 1 30 ? 7.758 21.25 3.688 1 98.69 30 THR B C 1
ATOM 1581 O O . THR B 1 30 ? 8.742 21.75 3.135 1 98.69 30 THR B O 1
ATOM 1584 N N . ARG B 1 31 ? 7.609 21.109 4.93 1 98.56 31 ARG B N 1
ATOM 1585 C CA . ARG B 1 31 ? 8.688 21.359 5.875 1 98.56 31 ARG B CA 1
ATOM 1586 C C . ARG B 1 31 ? 9.156 20.062 6.543 1 98.56 31 ARG B C 1
ATOM 1588 O O . ARG B 1 31 ? 8.336 19.219 6.898 1 98.56 31 ARG B O 1
ATOM 1595 N N . THR B 1 32 ? 10.445 19.953 6.73 1 98.38 32 THR B N 1
ATOM 1596 C CA . THR B 1 32 ? 11.031 18.75 7.312 1 98.38 32 THR B CA 1
ATOM 1597 C C . THR B 1 32 ? 11.93 19.094 8.492 1 98.38 32 THR B C 1
ATOM 1599 O O . THR B 1 32 ? 12.719 20.047 8.414 1 98.38 32 THR B O 1
ATOM 1602 N N . TRP B 1 33 ? 11.773 18.297 9.594 1 97.94 33 TRP B N 1
ATOM 1603 C CA . TRP B 1 33 ? 12.594 18.422 10.797 1 97.94 33 TRP B CA 1
ATOM 1604 C C . TRP B 1 33 ? 13.258 17.094 11.141 1 97.94 33 TRP B C 1
ATOM 1606 O O . TRP B 1 33 ? 12.648 16.031 11.008 1 97.94 33 TRP B O 1
ATOM 1616 N N . PHE B 1 34 ? 14.516 17.141 11.633 1 93.56 34 PHE B N 1
ATOM 1617 C CA . PHE B 1 34 ? 15.164 15.977 12.242 1 93.56 34 PHE B CA 1
ATOM 1618 C C . PHE B 1 34 ? 15.305 16.172 13.75 1 93.56 34 PHE B C 1
ATOM 1620 O O . PHE B 1 34 ? 15.391 15.195 14.5 1 93.56 34 PHE B O 1
ATOM 1627 N N . GLU B 1 35 ? 15.398 17.359 14.148 1 91.25 35 GLU B N 1
ATOM 1628 C CA . GLU B 1 35 ? 15.398 17.797 15.539 1 91.25 35 GLU B CA 1
ATOM 1629 C C . GLU B 1 35 ? 14.289 18.828 15.797 1 91.25 35 GLU B C 1
ATOM 1631 O O . GLU B 1 35 ? 13.961 19.625 14.914 1 91.25 35 GLU B O 1
ATOM 1636 N N . PRO B 1 36 ? 13.977 18.656 17.078 1 86.88 36 PRO B N 1
ATOM 1637 C CA . PRO B 1 36 ? 12.93 19.641 17.375 1 86.88 36 PRO B CA 1
ATOM 1638 C C . PRO B 1 36 ? 13.383 21.078 17.125 1 86.88 36 PRO B C 1
ATOM 1640 O O . PRO B 1 36 ? 14.547 21.406 17.344 1 86.88 36 PRO B O 1
ATOM 1643 N N . ASP B 1 37 ? 12.656 21.938 16.391 1 87.56 37 ASP B N 1
ATOM 1644 C CA . ASP B 1 37 ? 12.789 23.375 16.188 1 87.56 37 ASP B CA 1
ATOM 1645 C C . ASP B 1 37 ? 13.883 23.688 15.164 1 87.56 37 ASP B C 1
ATOM 1647 O O . ASP B 1 37 ? 14.391 24.812 15.125 1 87.56 37 ASP B O 1
ATOM 1651 N N . THR B 1 38 ? 14.461 22.719 14.641 1 95.38 38 THR B N 1
ATOM 1652 C CA . THR B 1 38 ? 15.414 22.969 13.562 1 95.38 38 THR B CA 1
ATOM 1653 C C . THR B 1 38 ? 14.812 22.562 12.219 1 95.38 38 THR B C 1
ATOM 1655 O O . THR B 1 38 ? 14.711 21.375 11.898 1 95.38 38 THR B O 1
ATOM 1658 N N . LEU B 1 39 ? 14.469 23.578 11.508 1 97.62 39 LEU B N 1
ATOM 1659 C CA . LEU B 1 39 ? 13.945 23.328 10.172 1 97.62 39 LEU B CA 1
ATOM 1660 C C . LEU B 1 39 ? 15.062 22.906 9.219 1 97.62 39 LEU B C 1
ATOM 1662 O O . LEU B 1 39 ? 15.961 23.688 8.922 1 97.62 39 LEU B O 1
ATOM 1666 N N . GLU B 1 40 ? 15 21.719 8.711 1 97.88 40 GLU B N 1
ATOM 1667 C CA . GLU B 1 40 ? 16.047 21.172 7.852 1 97.88 40 GLU B CA 1
ATOM 1668 C C . GLU B 1 40 ? 15.812 21.547 6.391 1 97.88 40 GLU B C 1
ATOM 1670 O O . GLU B 1 40 ? 16.766 21.672 5.621 1 97.88 40 GLU B O 1
ATOM 1675 N N . ASP B 1 41 ? 14.508 21.641 6.02 1 98.19 41 ASP B N 1
ATOM 1676 C CA . ASP B 1 41 ? 14.18 21.953 4.629 1 98.19 41 ASP B CA 1
ATOM 1677 C C . ASP B 1 41 ? 12.75 22.484 4.508 1 98.19 41 ASP B C 1
ATOM 1679 O O . ASP B 1 41 ? 11.875 22.109 5.285 1 98.19 41 ASP B O 1
ATOM 1683 N N . GLU B 1 42 ? 12.562 23.344 3.646 1 98.38 42 GLU B N 1
ATOM 1684 C CA . GLU B 1 42 ? 11.266 23.844 3.188 1 98.38 42 GLU B CA 1
ATOM 1685 C C . GLU B 1 42 ? 11.219 23.922 1.665 1 98.38 42 GLU B C 1
ATOM 1687 O O . GLU B 1 42 ? 12.023 24.609 1.045 1 98.38 42 GLU B O 1
ATOM 1692 N N . SER B 1 43 ? 10.336 23.203 1.054 1 98.12 43 SER B N 1
ATOM 1693 C CA . SER B 1 43 ? 10.289 23.172 -0.405 1 98.12 43 SER B CA 1
ATOM 1694 C C . SER B 1 43 ? 8.867 22.984 -0.911 1 98.12 43 SER B C 1
ATOM 1696 O O . SER B 1 43 ? 7.977 22.578 -0.153 1 98.12 43 SER B O 1
ATOM 1698 N N . VAL B 1 44 ? 8.633 23.281 -2.168 1 98.12 44 VAL B N 1
ATOM 1699 C CA . VAL B 1 44 ? 7.328 23.141 -2.811 1 98.12 44 VAL B CA 1
ATOM 1700 C C . VAL B 1 44 ? 7.105 21.672 -3.201 1 98.12 44 VAL B C 1
ATOM 1702 O O . VAL B 1 44 ? 7.973 21.047 -3.812 1 98.12 44 VAL B O 1
ATOM 1705 N N . TRP B 1 45 ? 5.961 21.172 -2.775 1 98.44 45 TRP B N 1
ATOM 1706 C CA . TRP B 1 45 ? 5.551 19.828 -3.172 1 98.44 45 TRP B CA 1
ATOM 1707 C C . TRP B 1 45 ? 4.227 19.859 -3.932 1 98.44 45 TRP B C 1
ATOM 1709 O O . TRP B 1 45 ? 3.424 20.781 -3.744 1 98.44 45 TRP B O 1
ATOM 1719 N N . ARG B 1 46 ? 4.051 18.969 -4.812 1 98.5 46 ARG B N 1
ATOM 1720 C CA . ARG B 1 46 ? 2.799 18.719 -5.523 1 98.5 46 ARG B CA 1
ATOM 1721 C C . ARG B 1 46 ? 2.307 17.297 -5.289 1 98.5 46 ARG B C 1
ATOM 1723 O O . ARG B 1 46 ? 3.109 16.375 -5.188 1 98.5 46 ARG B O 1
ATOM 1730 N N . GLY B 1 47 ? 1.01 17.234 -5.242 1 98.5 47 GLY B N 1
ATOM 1731 C CA . GLY B 1 47 ? 0.421 15.922 -5.02 1 98.5 47 GLY B CA 1
ATOM 1732 C C . GLY B 1 47 ? -0.909 15.734 -5.727 1 98.5 47 GLY B C 1
ATOM 1733 O O . GLY B 1 47 ? -1.616 16.703 -5.992 1 98.5 47 GLY B O 1
ATOM 1734 N N . THR B 1 48 ? -1.187 14.531 -6.066 1 98.62 48 THR B N 1
ATOM 1735 C CA . THR B 1 48 ? -2.494 14.109 -6.562 1 98.62 48 THR B CA 1
ATOM 1736 C C . THR B 1 48 ? -3.094 13.031 -5.668 1 98.62 48 THR B C 1
ATOM 1738 O O . THR B 1 48 ? -2.387 12.133 -5.215 1 98.62 48 THR B O 1
ATOM 1741 N N . ILE B 1 49 ? -4.328 13.172 -5.32 1 98.69 49 ILE B N 1
ATOM 1742 C CA . ILE B 1 49 ? -5.09 12.133 -4.637 1 98.69 49 ILE B CA 1
ATOM 1743 C C . ILE B 1 49 ? -6.246 11.672 -5.527 1 98.69 49 ILE B C 1
ATOM 1745 O O . ILE B 1 49 ? -7.074 12.484 -5.945 1 98.69 49 ILE B O 1
ATOM 1749 N N . ARG B 1 50 ? -6.312 10.375 -5.82 1 98.62 50 ARG B N 1
ATOM 1750 C CA . ARG B 1 50 ? -7.367 9.828 -6.668 1 98.62 50 ARG B CA 1
ATOM 1751 C C . ARG B 1 50 ? -8.078 8.664 -5.984 1 98.62 50 ARG B C 1
ATOM 1753 O O . ARG B 1 50 ? -7.453 7.898 -5.25 1 98.62 50 ARG B O 1
ATOM 1760 N N . PRO B 1 51 ? -9.383 8.547 -6.277 1 98.5 51 PRO B N 1
ATOM 1761 C CA . PRO B 1 51 ? -10.086 7.375 -5.754 1 98.5 51 PRO B CA 1
ATOM 1762 C C . PRO B 1 51 ? -9.711 6.09 -6.488 1 98.5 51 PRO B C 1
ATOM 1764 O O . PRO B 1 51 ? -9.438 6.117 -7.691 1 98.5 51 PRO B O 1
ATOM 1767 N N . VAL B 1 52 ? -9.664 4.988 -5.73 1 98.06 52 VAL B N 1
ATOM 1768 C CA . VAL B 1 52 ? -9.477 3.686 -6.359 1 98.06 52 VAL B CA 1
ATOM 1769 C C . VAL B 1 52 ? -10.5 2.693 -5.809 1 98.06 52 VAL B C 1
ATOM 1771 O O . VAL B 1 52 ? -10.992 2.857 -4.688 1 98.06 52 VAL B O 1
ATOM 1774 N N . LEU B 1 53 ? -10.906 1.714 -6.715 1 98.12 53 LEU B N 1
ATOM 1775 C CA . LEU B 1 53 ? -11.789 0.606 -6.371 1 98.12 53 LEU B CA 1
ATOM 1776 C C . LEU B 1 53 ? -13.133 1.12 -5.859 1 98.12 53 LEU B C 1
ATOM 1778 O O . LEU B 1 53 ? -13.586 0.719 -4.789 1 98.12 53 LEU B O 1
ATOM 1782 N N . GLY B 1 54 ? -13.656 2.061 -6.66 1 96.25 54 GLY B N 1
ATOM 1783 C CA . GLY B 1 54 ? -14.977 2.582 -6.363 1 96.25 54 GLY B CA 1
ATOM 1784 C C . GLY B 1 54 ? -15.008 3.488 -5.148 1 96.25 54 GLY B C 1
ATOM 1785 O O . GLY B 1 54 ? -16.016 3.578 -4.457 1 96.25 54 GLY B O 1
ATOM 1786 N N . GLY B 1 55 ? -13.875 4.039 -4.812 1 97.62 55 GLY B N 1
ATOM 1787 C CA . GLY B 1 55 ? -13.828 4.961 -3.691 1 97.62 55 GLY B CA 1
ATOM 1788 C C . GLY B 1 55 ? -13.602 4.273 -2.359 1 97.62 55 GLY B C 1
ATOM 1789 O O . GLY B 1 55 ? -13.656 4.91 -1.307 1 97.62 55 GLY B O 1
ATOM 1790 N N . ARG B 1 56 ? -13.32 2.99 -2.379 1 98 56 ARG B N 1
ATOM 1791 C CA . ARG B 1 56 ? -12.969 2.275 -1.156 1 98 56 ARG B CA 1
ATOM 1792 C C . ARG B 1 56 ? -11.68 2.818 -0.555 1 98 56 ARG B C 1
ATOM 1794 O O . ARG B 1 56 ? -11.484 2.773 0.662 1 98 56 ARG B O 1
ATOM 1801 N N . PHE B 1 57 ? -10.844 3.293 -1.436 1 98.69 57 PHE B N 1
ATOM 1802 C CA . PHE B 1 57 ? -9.539 3.838 -1.065 1 98.69 57 PHE B CA 1
ATOM 1803 C C . PHE B 1 57 ? -9.227 5.09 -1.877 1 98.69 57 PHE B C 1
ATOM 1805 O O . PHE B 1 57 ? -9.875 5.355 -2.893 1 98.69 57 PHE B O 1
ATOM 1812 N N . VAL B 1 58 ? -8.242 5.816 -1.393 1 98.75 58 VAL B N 1
ATOM 1813 C CA . VAL B 1 58 ? -7.617 6.84 -2.227 1 98.75 58 VAL B CA 1
ATOM 1814 C C . VAL B 1 58 ? -6.102 6.629 -2.258 1 98.75 58 VAL B C 1
ATOM 1816 O O . VAL B 1 58 ? -5.527 6.09 -1.312 1 98.75 58 VAL B O 1
ATOM 1819 N N . VAL B 1 59 ? -5.512 7 -3.355 1 98.88 59 VAL B N 1
ATOM 1820 C CA . VAL B 1 59 ? -4.066 6.914 -3.537 1 98.88 59 VAL B CA 1
ATOM 1821 C C . VAL B 1 59 ? -3.48 8.32 -3.67 1 98.88 59 VAL B C 1
ATOM 1823 O O . VAL B 1 59 ? -3.912 9.102 -4.52 1 98.88 59 VAL B O 1
ATOM 1826 N N . HIS B 1 60 ? -2.568 8.609 -2.775 1 98.88 60 HIS B N 1
ATOM 1827 C CA . HIS B 1 60 ? -1.842 9.875 -2.756 1 98.88 60 HIS B CA 1
ATOM 1828 C C . HIS B 1 60 ? -0.451 9.719 -3.363 1 98.88 60 HIS B C 1
ATOM 1830 O O . HIS B 1 60 ? 0.392 9.008 -2.818 1 98.88 60 HIS B O 1
ATOM 1836 N N . GLU B 1 61 ? -0.23 10.305 -4.531 1 98.81 61 GLU B N 1
ATOM 1837 C CA . GLU B 1 61 ? 1.105 10.398 -5.113 1 98.81 61 GLU B CA 1
ATOM 1838 C C . GLU B 1 61 ? 1.636 11.828 -5.055 1 98.81 61 GLU B C 1
ATOM 1840 O O . GLU B 1 61 ? 0.893 12.781 -5.293 1 98.81 61 GLU B O 1
ATOM 1845 N N . TYR B 1 62 ? 2.877 11.953 -4.703 1 98.75 62 TYR B N 1
ATOM 1846 C CA . TYR B 1 62 ? 3.42 13.297 -4.57 1 98.75 62 TYR B CA 1
ATOM 1847 C C . TYR B 1 62 ? 4.879 13.344 -5.016 1 98.75 62 TYR B C 1
ATOM 1849 O O . TYR B 1 62 ? 5.543 12.312 -5.098 1 98.75 62 TYR B O 1
ATOM 1857 N N . GLU B 1 63 ? 5.309 14.508 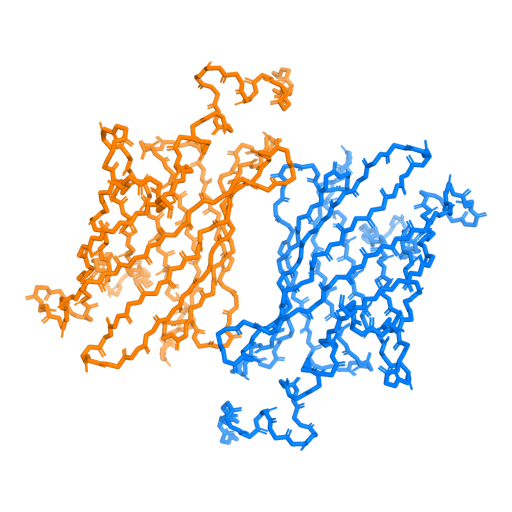-5.391 1 98.69 63 GLU B N 1
ATOM 1858 C CA . GLU B 1 63 ? 6.699 14.828 -5.703 1 98.69 63 GLU B CA 1
ATOM 1859 C C . GLU B 1 63 ? 7.117 16.141 -5.055 1 98.69 63 GLU B C 1
ATOM 1861 O O . GLU B 1 63 ? 6.285 17.031 -4.844 1 98.69 63 GLU B O 1
ATOM 1866 N N . GLY B 1 64 ? 8.344 16.25 -4.723 1 98.19 64 GLY B N 1
ATOM 1867 C CA . GLY B 1 64 ? 8.953 17.438 -4.148 1 98.19 64 GLY B CA 1
ATOM 1868 C C . GLY B 1 64 ? 10.469 17.359 -4.098 1 98.19 64 GLY B C 1
ATOM 1869 O O . GLY B 1 64 ? 11.102 16.859 -5.027 1 98.19 64 GLY B O 1
ATOM 1870 N N . ALA B 1 65 ? 10.977 18 -3.049 1 97.94 65 ALA B N 1
ATOM 1871 C CA . ALA B 1 65 ? 12.43 18.016 -2.902 1 97.94 65 ALA B CA 1
ATOM 1872 C C . ALA B 1 65 ? 12.836 18.094 -1.434 1 97.94 65 ALA B C 1
ATOM 1874 O O . ALA B 1 65 ? 12.031 18.469 -0.58 1 97.94 65 ALA B O 1
ATOM 1875 N N . PHE B 1 66 ? 13.977 17.594 -1.138 1 97.88 66 PHE B N 1
ATOM 1876 C CA . PHE B 1 66 ? 14.695 17.812 0.111 1 97.88 66 PHE B CA 1
ATOM 1877 C C . PHE B 1 66 ? 16.109 18.328 -0.157 1 97.88 66 PHE B C 1
ATOM 1879 O O . PHE B 1 66 ? 16.922 17.641 -0.75 1 97.88 66 PHE B O 1
ATOM 1886 N N . LYS B 1 67 ? 16.344 19.5 0.302 1 97.62 67 LYS B N 1
ATOM 1887 C CA . LYS B 1 67 ? 17.609 20.172 0.06 1 97.62 67 LYS B CA 1
ATOM 1888 C C . LYS B 1 67 ? 17.984 20.109 -1.419 1 97.62 67 LYS B C 1
ATOM 1890 O O . LYS 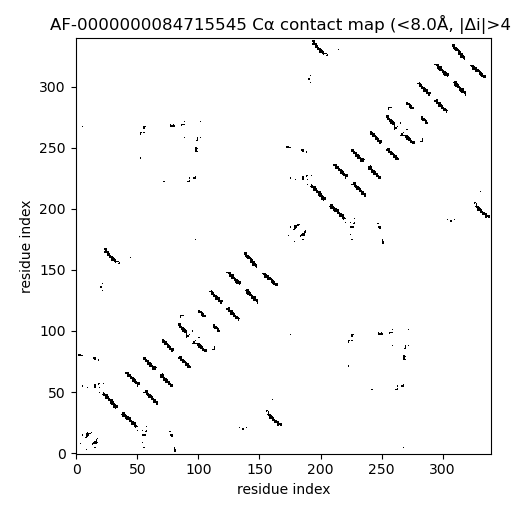B 1 67 ? 19.125 19.766 -1.768 1 97.62 67 LYS B O 1
ATOM 1895 N N . GLY B 1 68 ? 17.031 20.359 -2.207 1 97.38 68 GLY B N 1
ATOM 1896 C CA . GLY B 1 68 ? 17.219 20.5 -3.641 1 97.38 68 GLY B CA 1
ATOM 1897 C C . GLY B 1 68 ? 17.219 19.172 -4.383 1 97.38 68 GLY B C 1
ATOM 1898 O O . GLY B 1 68 ? 17.219 19.156 -5.617 1 97.38 68 GLY B O 1
ATOM 1899 N N . LYS B 1 69 ? 17.25 18.094 -3.758 1 97.62 69 LYS B N 1
ATOM 1900 C CA . LYS B 1 69 ? 17.234 16.781 -4.395 1 97.62 69 LYS B CA 1
ATOM 1901 C C . LYS B 1 69 ? 15.797 16.266 -4.543 1 97.62 69 LYS B C 1
ATOM 1903 O O . LYS B 1 69 ? 15.031 16.266 -3.58 1 97.62 69 LYS B O 1
ATOM 1908 N N . PRO B 1 70 ? 15.5 15.828 -5.703 1 97.69 70 PRO B N 1
ATOM 1909 C CA . PRO B 1 70 ? 14.133 15.359 -5.934 1 97.69 70 PRO B CA 1
ATOM 1910 C C . PRO B 1 70 ? 13.742 14.195 -5.023 1 97.69 70 PRO B C 1
ATOM 1912 O O . PRO B 1 70 ? 14.578 13.336 -4.727 1 97.69 70 PRO B O 1
ATOM 1915 N N . LEU B 1 71 ? 12.484 14.203 -4.598 1 96.94 71 LEU B N 1
ATOM 1916 C CA . LEU B 1 71 ? 11.891 13.102 -3.846 1 96.94 71 LEU B CA 1
ATOM 1917 C C . LEU B 1 71 ? 10.438 12.883 -4.266 1 96.94 71 LEU B C 1
ATOM 1919 O O . LEU B 1 71 ? 9.797 13.789 -4.801 1 96.94 71 LEU B O 1
ATOM 1923 N N . ALA B 1 72 ? 9.945 11.672 -4.09 1 98.44 72 ALA B N 1
ATOM 1924 C CA . ALA B 1 72 ? 8.57 11.312 -4.41 1 98.44 72 ALA B CA 1
ATOM 1925 C C . ALA B 1 72 ? 8.039 10.242 -3.459 1 98.44 72 ALA B C 1
ATOM 1927 O O . ALA B 1 72 ? 8.82 9.594 -2.758 1 98.44 72 ALA B O 1
ATOM 1928 N N . GLY B 1 73 ? 6.758 10.156 -3.43 1 98.56 73 GLY B N 1
ATOM 1929 C CA . GLY B 1 73 ? 6.141 9.133 -2.605 1 98.56 73 GLY B CA 1
ATOM 1930 C C . GLY B 1 73 ? 4.727 8.789 -3.041 1 98.56 73 GLY B C 1
ATOM 1931 O O . GLY B 1 73 ? 4.199 9.383 -3.98 1 98.56 73 GLY B O 1
ATOM 1932 N N . MET B 1 74 ? 4.223 7.742 -2.371 1 98.81 74 MET B N 1
ATOM 1933 C CA . MET B 1 74 ? 2.883 7.223 -2.621 1 98.81 74 MET B CA 1
ATOM 1934 C C . MET B 1 74 ? 2.285 6.625 -1.352 1 98.81 74 MET B C 1
ATOM 1936 O O . MET B 1 74 ? 2.994 5.992 -0.566 1 98.81 74 MET B O 1
ATOM 1940 N N . ALA B 1 75 ? 1.005 6.848 -1.183 1 98.88 75 ALA B N 1
ATOM 1941 C CA . ALA B 1 75 ? 0.301 6.234 -0.06 1 98.88 75 ALA B CA 1
ATOM 1942 C C . ALA B 1 75 ? -1.101 5.789 -0.469 1 98.88 75 ALA B C 1
ATOM 1944 O O . ALA B 1 75 ? -1.777 6.477 -1.236 1 98.88 75 ALA B O 1
ATOM 1945 N N . ILE B 1 76 ? -1.501 4.617 0.003 1 98.94 76 ILE B N 1
ATOM 1946 C CA . ILE B 1 76 ? -2.898 4.199 -0.028 1 98.94 76 ILE B CA 1
ATOM 1947 C C . ILE B 1 76 ? -3.562 4.516 1.311 1 98.94 76 ILE B C 1
ATOM 1949 O O . ILE B 1 76 ? -3.088 4.086 2.363 1 98.94 76 ILE B O 1
ATOM 1953 N N . TYR B 1 77 ? -4.59 5.348 1.265 1 98.75 77 TYR B N 1
ATOM 1954 C CA . TYR B 1 77 ? -5.395 5.621 2.449 1 98.75 77 TYR B CA 1
ATOM 1955 C C . TYR B 1 77 ? -6.684 4.816 2.432 1 98.75 77 TYR B C 1
ATOM 1957 O O . TYR B 1 77 ? -7.367 4.75 1.408 1 98.75 77 TYR B O 1
ATOM 1965 N N . GLY B 1 78 ? -7.02 4.199 3.582 1 98.12 78 GLY B N 1
ATOM 1966 C CA . GLY B 1 78 ? -8.242 3.416 3.67 1 98.12 78 GLY B CA 1
ATOM 1967 C C . GLY B 1 78 ? -8.883 3.467 5.043 1 98.12 78 GLY B C 1
ATOM 1968 O O . GLY B 1 78 ? -8.297 3.998 5.992 1 98.12 78 GLY B O 1
ATOM 1969 N N . TYR B 1 79 ? -10.102 3.062 5.145 1 96.44 79 TYR B N 1
ATOM 1970 C CA . TYR B 1 79 ? -10.867 2.803 6.359 1 96.44 79 TYR B CA 1
ATOM 1971 C C . TYR B 1 79 ? -11.484 1.413 6.324 1 96.44 79 TYR B C 1
ATOM 1973 O O . TYR B 1 79 ? -12.281 1.104 5.434 1 96.44 79 TYR B O 1
ATOM 1981 N N . HIS B 1 80 ? -11.055 0.661 7.238 1 95.81 80 HIS B N 1
ATOM 1982 C CA . HIS B 1 80 ? -11.578 -0.694 7.387 1 95.81 80 HIS B CA 1
ATOM 1983 C C . HIS B 1 80 ? -12.859 -0.705 8.211 1 95.81 80 HIS B C 1
ATOM 1985 O O . HIS B 1 80 ? -12.82 -0.493 9.43 1 95.81 80 HIS B O 1
ATOM 1991 N N . LEU B 1 81 ? -13.992 -1.006 7.605 1 93.5 81 LEU B N 1
ATOM 1992 C CA . LEU B 1 81 ? -15.312 -0.839 8.203 1 93.5 81 LEU B CA 1
ATOM 1993 C C . LEU B 1 81 ? -15.477 -1.733 9.422 1 93.5 81 LEU B C 1
ATOM 1995 O O . LEU B 1 81 ? -15.906 -1.27 10.484 1 93.5 81 LEU B O 1
ATOM 1999 N N . ASP B 1 82 ? -15.078 -2.924 9.336 1 87.94 82 ASP B N 1
ATOM 2000 C CA . ASP B 1 82 ? -15.43 -3.904 10.359 1 87.94 82 ASP B CA 1
ATOM 2001 C C . ASP B 1 82 ? -14.742 -3.588 11.68 1 87.94 82 ASP B C 1
ATOM 2003 O O . ASP B 1 82 ? -15.406 -3.375 12.703 1 87.94 82 ASP B O 1
ATOM 2007 N N . PRO B 1 83 ? -13.469 -3.465 11.664 1 87.5 83 PRO B N 1
ATOM 2008 C CA . PRO B 1 83 ? -12.828 -3.121 12.938 1 87.5 83 PRO B CA 1
ATOM 2009 C C . PRO B 1 83 ? -12.836 -1.618 13.211 1 87.5 83 PRO B C 1
ATOM 2011 O O . PRO B 1 83 ? -12.289 -1.171 14.227 1 87.5 83 PRO B O 1
ATOM 2014 N N . GLU B 1 84 ? -13.367 -0.833 12.25 1 89.44 84 GLU B N 1
ATOM 2015 C CA . GLU B 1 84 ? -13.422 0.618 12.398 1 89.44 84 GLU B CA 1
ATOM 2016 C C . GLU B 1 84 ? -12.031 1.203 12.617 1 89.44 84 GLU B C 1
ATOM 2018 O O . GLU B 1 84 ? -11.781 1.886 13.609 1 89.44 84 GLU B O 1
ATOM 2023 N N . ARG B 1 85 ? -11.242 0.99 11.555 1 94 85 ARG B N 1
ATOM 2024 C CA . ARG B 1 85 ? -9.836 1.347 11.68 1 94 85 ARG B CA 1
ATOM 2025 C C . ARG B 1 85 ? -9.336 2.031 10.406 1 94 85 ARG B C 1
ATOM 2027 O O . ARG B 1 85 ? -9.672 1.618 9.297 1 94 85 ARG B O 1
ATOM 2034 N N . TYR B 1 86 ? -8.602 3.158 10.648 1 97.12 86 TYR B N 1
ATOM 2035 C CA . TYR B 1 86 ? -7.863 3.75 9.539 1 97.12 86 TYR B CA 1
ATOM 2036 C C . TYR B 1 86 ? -6.648 2.904 9.172 1 97.12 86 TYR B C 1
ATOM 2038 O O . TYR B 1 86 ? -6.012 2.316 10.055 1 97.12 86 TYR B O 1
ATOM 2046 N N . GLU B 1 87 ? -6.363 2.844 7.902 1 98.31 87 GLU B N 1
ATOM 2047 C CA . GLU B 1 87 ? -5.211 2.096 7.406 1 98.31 87 GLU B CA 1
ATOM 2048 C C . GLU B 1 87 ? -4.445 2.895 6.355 1 98.31 87 GLU B C 1
ATOM 2050 O O . GLU B 1 87 ? -5.043 3.637 5.574 1 98.31 87 GLU B O 1
ATOM 2055 N N . MET B 1 88 ? -3.119 2.691 6.379 1 98.81 88 MET B N 1
ATOM 2056 C CA . MET B 1 88 ? -2.273 3.352 5.391 1 98.81 88 MET B CA 1
ATOM 2057 C C . MET B 1 88 ? -1.092 2.467 5.008 1 98.81 88 MET B C 1
ATOM 2059 O O . MET B 1 88 ? -0.479 1.833 5.867 1 98.81 88 MET B O 1
ATOM 2063 N N . ALA B 1 89 ? -0.801 2.334 3.762 1 98.94 89 ALA B N 1
ATOM 2064 C CA . ALA B 1 89 ? 0.472 1.857 3.229 1 98.94 89 ALA B CA 1
ATOM 2065 C C . ALA B 1 89 ? 1.239 2.988 2.549 1 98.94 89 ALA B C 1
ATOM 2067 O O . ALA B 1 89 ? 0.727 3.633 1.631 1 98.94 89 ALA B O 1
ATOM 2068 N N . TRP B 1 90 ? 2.404 3.232 3.018 1 98.94 90 TRP B N 1
ATOM 2069 C CA . TRP B 1 90 ? 3.15 4.406 2.576 1 98.94 90 TRP B CA 1
ATOM 2070 C C . TRP B 1 90 ? 4.543 4.02 2.094 1 98.94 90 TRP B C 1
ATOM 2072 O O . TRP B 1 90 ? 5.23 3.221 2.738 1 98.94 90 TRP B O 1
ATOM 2082 N N . VAL B 1 91 ? 4.934 4.523 0.9 1 98.75 91 VAL B N 1
ATOM 2083 C CA . VAL B 1 91 ? 6.281 4.402 0.356 1 98.75 91 VAL B CA 1
ATOM 2084 C C . VAL B 1 91 ? 6.797 5.773 -0.064 1 98.75 91 VAL B C 1
ATOM 2086 O O . VAL B 1 91 ? 6.023 6.633 -0.491 1 98.75 91 VAL B O 1
ATOM 2089 N N . ASP B 1 92 ? 8.055 5.938 0.079 1 97.62 92 ASP B N 1
ATOM 2090 C CA . ASP B 1 92 ? 8.719 7.207 -0.18 1 97.62 92 ASP B CA 1
ATOM 2091 C C . ASP B 1 92 ? 10.18 6.992 -0.575 1 97.62 92 ASP B C 1
ATOM 2093 O O . ASP B 1 92 ? 10.844 6.094 -0.051 1 97.62 92 ASP B O 1
ATOM 2097 N N . SER B 1 93 ? 10.758 7.812 -1.43 1 97.31 93 SER B N 1
ATOM 2098 C CA . SER B 1 93 ? 12.125 7.641 -1.926 1 97.31 93 SER B CA 1
ATOM 2099 C C . SER B 1 93 ? 13.148 8.164 -0.926 1 97.31 93 SER B C 1
ATOM 2101 O O . SER B 1 93 ? 14.352 8.047 -1.146 1 97.31 93 SER B O 1
ATOM 2103 N N . PHE B 1 94 ? 12.758 8.734 0.176 1 94.94 94 PHE B N 1
ATOM 2104 C CA . PHE B 1 94 ? 13.656 9.383 1.127 1 94.94 94 PHE B CA 1
ATOM 2105 C C . PHE B 1 94 ? 13.461 8.812 2.527 1 94.94 94 PHE B C 1
ATOM 2107 O O . PHE B 1 94 ? 14.359 8.172 3.07 1 94.94 94 PHE B O 1
ATOM 2114 N N . HIS B 1 95 ? 12.289 8.844 3.018 1 91.56 95 HIS B N 1
ATOM 2115 C CA . HIS B 1 95 ? 12.047 8.523 4.418 1 91.56 95 HIS B CA 1
ATOM 2116 C C . HIS B 1 95 ? 12.016 7.012 4.637 1 91.56 95 HIS B C 1
ATOM 2118 O O . HIS B 1 95 ? 12.531 6.512 5.641 1 91.56 95 HIS B O 1
ATOM 2124 N N . SER B 1 96 ? 11.422 6.25 3.695 1 87.25 96 SER B N 1
ATOM 2125 C CA . SER B 1 96 ? 11.164 4.836 3.945 1 87.25 96 SER B CA 1
ATOM 2126 C C . SER B 1 96 ? 12.195 3.953 3.252 1 87.25 96 SER B C 1
ATOM 2128 O O . SER B 1 96 ? 12.273 2.754 3.523 1 87.25 96 SER B O 1
ATOM 2130 N N . GLY B 1 97 ? 13.016 4.562 2.367 1 92.81 97 GLY B N 1
ATOM 2131 C CA . GLY B 1 97 ? 13.961 3.75 1.62 1 92.81 97 GLY B CA 1
ATOM 2132 C C . GLY B 1 97 ? 13.297 2.672 0.788 1 92.81 97 GLY B C 1
ATOM 2133 O O . GLY B 1 97 ? 12.633 2.969 -0.209 1 92.81 97 GLY B O 1
ATOM 2134 N N . THR B 1 98 ? 13.469 1.387 1.266 1 96.88 98 THR B N 1
ATOM 2135 C CA . THR B 1 98 ? 12.898 0.3 0.48 1 96.88 98 THR B CA 1
ATOM 2136 C C . THR B 1 98 ? 11.773 -0.385 1.249 1 96.88 98 THR B C 1
ATOM 2138 O O . THR B 1 98 ? 11.305 -1.458 0.856 1 96.88 98 THR B O 1
ATOM 2141 N N . SER B 1 99 ? 11.289 0.249 2.301 1 97.25 99 SER B N 1
ATOM 2142 C CA . SER B 1 99 ? 10.219 -0.334 3.109 1 97.25 99 SER B CA 1
ATOM 2143 C C . SER B 1 99 ? 8.859 0.208 2.697 1 97.25 99 SER B C 1
ATOM 2145 O O . SER B 1 99 ? 8.75 1.348 2.24 1 97.25 99 SER B O 1
ATOM 2147 N N . ILE B 1 100 ? 7.859 -0.658 2.805 1 98.69 100 ILE B N 1
ATOM 2148 C CA . ILE B 1 100 ? 6.477 -0.193 2.861 1 98.69 100 ILE B CA 1
ATOM 2149 C C . ILE B 1 100 ? 6.066 0.024 4.316 1 98.69 100 ILE B C 1
ATOM 2151 O O . ILE B 1 100 ? 6.098 -0.908 5.121 1 98.69 100 ILE B O 1
ATOM 2155 N N . MET B 1 101 ? 5.707 1.237 4.68 1 98.5 101 MET B N 1
ATOM 2156 C CA . MET B 1 101 ? 5.238 1.479 6.039 1 98.5 101 MET B CA 1
ATOM 2157 C C . MET B 1 101 ? 3.754 1.149 6.168 1 98.5 101 MET B C 1
ATOM 2159 O O . MET B 1 101 ? 2.912 1.798 5.547 1 98.5 101 MET B O 1
ATOM 2163 N N . PHE B 1 102 ? 3.496 0.155 6.918 1 98.69 102 PHE B N 1
ATOM 2164 C CA . PHE B 1 102 ? 2.129 -0.207 7.27 1 98.69 102 PHE B CA 1
ATOM 2165 C C . PHE B 1 102 ? 1.678 0.535 8.523 1 98.69 102 PHE B C 1
ATOM 2167 O O . PHE B 1 102 ? 2.355 0.493 9.555 1 98.69 102 PHE B O 1
ATOM 2174 N N . SER B 1 103 ? 0.571 1.234 8.453 1 98.56 103 SER B N 1
ATOM 2175 C CA . SER B 1 103 ? 0.097 2.02 9.586 1 98.56 103 SER B CA 1
ATOM 2176 C C . SER B 1 103 ? -1.397 1.818 9.812 1 98.56 103 SER B C 1
ATOM 2178 O O . SER B 1 103 ? -2.16 1.664 8.852 1 98.56 103 SER B O 1
ATOM 2180 N N . THR B 1 104 ? -1.814 1.79 11.062 1 97.62 104 THR B N 1
ATOM 2181 C CA . THR B 1 104 ? -3.227 1.728 11.422 1 97.62 104 THR B CA 1
ATOM 2182 C C . THR B 1 104 ? -3.547 2.74 12.516 1 97.62 104 THR B C 1
ATOM 2184 O O . THR B 1 104 ? -2.643 3.271 13.164 1 97.62 104 THR B O 1
ATOM 2187 N N . GLY B 1 105 ? -4.801 3.098 12.617 1 96.44 105 GLY B N 1
ATOM 2188 C CA . GLY B 1 105 ? -5.27 3.998 13.656 1 96.44 105 GLY B CA 1
ATOM 2189 C C . GLY B 1 105 ? -6.746 3.832 13.961 1 96.44 105 GLY B C 1
ATOM 2190 O O . GLY B 1 105 ? -7.539 3.494 13.078 1 96.44 105 GLY B O 1
ATOM 2191 N N . SER B 1 106 ? -7.125 4.027 15.227 1 90.38 106 SER B N 1
ATOM 2192 C CA . SER B 1 106 ? -8.523 3.949 15.641 1 90.38 106 SER B CA 1
ATOM 2193 C C . SER B 1 106 ? -9.281 5.219 15.281 1 90.38 106 SER B C 1
ATOM 2195 O O . SER B 1 106 ? -8.672 6.27 15.055 1 90.38 106 SER B O 1
ATOM 2197 N N . ARG B 1 107 ? -10.625 4.797 15.32 1 78.94 107 ARG B N 1
ATOM 2198 C CA . ARG B 1 107 ? -11.531 5.926 15.125 1 78.94 107 ARG B CA 1
ATOM 2199 C C . ARG B 1 107 ? -11.633 6.766 16.391 1 78.94 107 ARG B C 1
ATOM 2201 O O . ARG B 1 107 ? -11.758 6.223 17.5 1 78.94 107 ARG B O 1
ATOM 2208 N N . GLY B 1 108 ? -10.961 7.93 16.672 1 64.62 108 GLY B N 1
ATOM 2209 C CA . GLY B 1 108 ? -11.148 8.695 17.906 1 64.62 108 GLY B CA 1
ATOM 2210 C C . GLY B 1 108 ? -10.812 10.164 17.75 1 64.62 108 GLY B C 1
ATOM 2211 O O . GLY B 1 108 ? -11.273 11 18.531 1 64.62 108 GLY B O 1
ATOM 2212 N N . GLY B 1 109 ? -9.898 10.422 17.031 1 59.94 109 GLY B N 1
ATOM 2213 C CA . GLY B 1 109 ? -9.516 11.82 16.938 1 59.94 109 GLY B CA 1
ATOM 2214 C C . GLY B 1 109 ? -10.055 12.508 15.695 1 59.94 109 GLY B C 1
ATOM 2215 O O . GLY B 1 109 ? -10.914 11.961 15 1 59.94 109 GLY B O 1
ATOM 2216 N N . GLN B 1 110 ? -9.875 13.727 15.742 1 65.25 110 GLN B N 1
ATOM 2217 C CA . GLN B 1 110 ? -10.234 14.531 14.586 1 65.25 110 GLN B CA 1
ATOM 2218 C C . GLN B 1 110 ? -9.391 14.156 13.367 1 65.25 110 GLN B C 1
ATOM 2220 O O . GLN B 1 110 ? -8.164 14.227 13.414 1 65.25 110 GLN B O 1
ATOM 2225 N N . GLY B 1 111 ? -10.125 13.609 12.367 1 81.25 111 GLY B N 1
ATOM 2226 C CA . GLY B 1 111 ? -9.445 13.445 11.086 1 81.25 111 GLY B CA 1
ATOM 2227 C C . GLY B 1 111 ? -8.828 12.078 10.906 1 81.25 111 GLY B C 1
ATOM 2228 O O . GLY B 1 111 ? -9.125 11.148 11.664 1 81.25 111 GLY B O 1
ATOM 2229 N N . TYR B 1 112 ? -8.102 11.867 9.922 1 94.31 112 TYR B N 1
ATOM 2230 C CA . TYR B 1 112 ? -7.379 10.648 9.562 1 94.31 112 TYR B CA 1
ATOM 2231 C C . TYR B 1 112 ? -6.051 10.562 10.305 1 94.31 112 TYR B C 1
ATOM 2233 O O . TYR B 1 112 ? -5.207 11.453 10.188 1 94.31 112 TYR B O 1
ATOM 2241 N N . ALA B 1 113 ? -5.867 9.578 11.188 1 96.19 113 ALA B N 1
ATOM 2242 C CA . ALA B 1 113 ? -4.621 9.391 11.93 1 96.19 113 ALA B CA 1
ATOM 2243 C C . ALA B 1 113 ? -4.234 7.914 11.984 1 96.19 113 ALA B C 1
ATOM 2245 O O . ALA B 1 113 ? -5.059 7.059 12.312 1 96.19 113 ALA B O 1
ATOM 2246 N N . VAL B 1 114 ? -3.033 7.676 11.641 1 97.81 114 VAL B N 1
ATOM 2247 C CA . VAL B 1 114 ? -2.51 6.316 11.664 1 97.81 114 VAL B CA 1
ATOM 2248 C C . VAL B 1 114 ? -1.09 6.316 12.227 1 97.81 114 VAL B C 1
ATOM 2250 O O . VAL B 1 114 ? -0.423 7.355 12.242 1 97.81 114 VAL B O 1
ATOM 2253 N N . GLN B 1 115 ? -0.689 5.172 12.727 1 97.31 115 GLN B N 1
ATOM 2254 C CA . GLN B 1 115 ? 0.659 5.008 13.258 1 97.31 115 GLN B CA 1
ATOM 2255 C C . GLN B 1 115 ? 1.3 3.719 12.758 1 97.31 115 GLN B C 1
ATOM 2257 O O . GLN B 1 115 ? 0.657 2.668 12.734 1 97.31 115 GLN B O 1
ATOM 2262 N N . GLY B 1 116 ? 2.439 3.877 12.18 1 97.81 116 GLY B N 1
ATOM 2263 C CA . GLY B 1 116 ? 3.33 2.768 11.883 1 97.81 116 GLY B CA 1
ATOM 2264 C C . GLY B 1 116 ? 4.582 2.764 12.734 1 97.81 116 GLY B C 1
ATOM 2265 O O . GLY B 1 116 ? 4.602 3.338 13.828 1 97.81 116 GLY B O 1
ATOM 2266 N N . SER B 1 117 ? 5.527 1.976 12.305 1 96.81 117 SER B N 1
ATOM 2267 C CA . SER B 1 117 ? 6.801 1.914 13.016 1 96.81 117 SER B CA 1
ATOM 2268 C C . SER B 1 117 ? 7.965 1.73 12.047 1 96.81 117 SER B C 1
ATOM 2270 O O . SER B 1 117 ? 7.77 1.32 10.906 1 96.81 117 SER B O 1
ATOM 2272 N N . TYR B 1 118 ? 9.086 2.1 12.539 1 94.19 118 TYR B N 1
ATOM 2273 C CA . TYR B 1 118 ? 10.312 1.927 11.773 1 94.19 118 TYR B CA 1
ATOM 2274 C C . TYR B 1 118 ? 11.492 1.658 12.695 1 94.19 118 TYR B C 1
ATOM 2276 O O . TYR B 1 118 ? 11.469 2.018 13.875 1 94.19 118 TYR B O 1
ATOM 2284 N N . ALA B 1 119 ? 12.453 1.004 12.102 1 89.56 119 ALA B N 1
ATOM 2285 C CA . ALA B 1 119 ? 13.617 0.615 12.891 1 89.56 119 ALA B CA 1
ATOM 2286 C C . ALA B 1 119 ? 14.422 1.839 13.32 1 89.56 119 ALA B C 1
ATOM 2288 O O . ALA B 1 119 ? 14.609 2.771 12.539 1 89.56 119 ALA B O 1
ATOM 2289 N N . ALA B 1 120 ? 14.789 1.863 14.555 1 81.12 120 ALA B N 1
ATOM 2290 C CA . ALA B 1 120 ? 15.703 2.863 15.094 1 81.12 120 ALA B CA 1
ATOM 2291 C C . ALA B 1 120 ? 17.141 2.35 15.094 1 81.12 120 ALA B C 1
ATOM 2293 O O . ALA B 1 120 ? 17.375 1.139 15.047 1 81.12 120 ALA B O 1
ATOM 2294 N N . PRO B 1 121 ? 18.078 3.322 15.031 1 74.31 121 PRO B N 1
ATOM 2295 C CA . PRO B 1 121 ? 19.469 2.879 15.055 1 74.31 121 PRO B CA 1
ATOM 2296 C C . PRO B 1 121 ? 19.766 1.941 16.219 1 74.31 121 PRO B C 1
ATOM 2298 O O . PRO B 1 121 ? 20.516 0.974 16.062 1 74.31 121 PRO B O 1
ATOM 2301 N N . SER B 1 122 ? 19.328 2.225 17.328 1 78.25 122 SER B N 1
ATOM 2302 C CA . SER B 1 122 ? 19.484 1.341 18.484 1 78.25 122 SER B CA 1
ATOM 2303 C C . SER B 1 122 ? 18.188 1.253 19.297 1 78.25 122 SER B C 1
ATOM 2305 O O . SER B 1 122 ? 17.406 2.203 19.328 1 78.25 122 SER B O 1
ATOM 2307 N N . GLY B 1 123 ? 17.906 -0.018 19.812 1 86.19 123 GLY B N 1
ATOM 2308 C CA . GLY B 1 123 ? 16.766 -0.182 20.688 1 86.19 123 GLY B CA 1
ATOM 2309 C C . GLY B 1 123 ? 15.5 -0.592 19.953 1 86.19 123 GLY B C 1
ATOM 2310 O O . GLY B 1 123 ? 15.57 -1.076 18.812 1 86.19 123 GLY B O 1
ATOM 2311 N N . PRO B 1 124 ? 14.422 -0.461 20.625 1 91.75 124 PRO B N 1
ATOM 2312 C CA . PRO B 1 124 ? 13.133 -0.793 20 1 91.75 124 PRO B CA 1
ATOM 2313 C C . PRO B 1 124 ? 12.766 0.152 18.859 1 91.75 124 PRO B C 1
ATOM 2315 O O . PRO B 1 124 ? 13.281 1.27 18.797 1 91.75 124 PRO B O 1
ATOM 2318 N N . PRO B 1 125 ? 11.898 -0.329 18 1 94.38 125 PRO B N 1
ATOM 2319 C CA . PRO B 1 125 ? 11.484 0.524 16.891 1 94.38 125 PRO B CA 1
ATOM 2320 C C . PRO B 1 125 ? 10.805 1.812 17.344 1 94.38 125 PRO B C 1
ATOM 2322 O O . PRO B 1 125 ? 10.227 1.854 18.438 1 94.38 125 PRO B O 1
ATOM 2325 N N . TRP B 1 126 ? 10.906 2.869 16.531 1 95.62 126 TRP B N 1
ATOM 2326 C CA . TRP B 1 126 ? 10.195 4.129 16.734 1 95.62 126 TRP B CA 1
ATOM 2327 C C . TRP B 1 126 ? 8.844 4.105 16.047 1 95.62 126 TRP B C 1
ATOM 2329 O O . TRP B 1 126 ? 8.648 3.365 15.078 1 95.62 126 TRP B O 1
ATOM 2339 N N . GLY B 1 127 ? 7.949 4.875 16.625 1 96.56 127 GLY B N 1
ATOM 2340 C CA . GLY B 1 127 ? 6.688 5.094 15.93 1 96.56 127 GLY B CA 1
ATOM 2341 C C . GLY B 1 127 ? 6.754 6.207 14.898 1 96.56 127 GLY B C 1
ATOM 2342 O O . GLY B 1 127 ? 7.578 7.117 15.016 1 96.56 127 GLY B O 1
ATOM 2343 N N . TRP B 1 128 ? 6.004 6.062 13.891 1 97.25 128 TRP B N 1
ATOM 2344 C CA . TRP B 1 128 ? 5.715 7.09 12.898 1 97.25 128 TRP B CA 1
ATOM 2345 C C . TRP B 1 128 ? 4.215 7.348 12.805 1 97.25 128 TRP B C 1
ATOM 2347 O O . TRP B 1 128 ? 3.459 6.492 12.336 1 97.25 128 TRP B O 1
ATOM 2357 N N . ARG B 1 129 ? 3.793 8.508 13.242 1 97.19 129 ARG B N 1
ATOM 2358 C CA . ARG B 1 129 ? 2.375 8.844 13.188 1 97.19 129 ARG B CA 1
ATOM 2359 C C . ARG B 1 129 ? 2.082 9.812 12.047 1 97.19 129 ARG B C 1
ATOM 2361 O O . ARG B 1 129 ? 2.84 10.758 11.82 1 97.19 129 ARG B O 1
ATOM 2368 N N . THR B 1 130 ? 1.091 9.547 11.297 1 97.88 130 THR B N 1
ATOM 2369 C CA . THR B 1 130 ? 0.615 10.398 10.219 1 97.88 130 THR B CA 1
ATOM 2370 C C . THR B 1 130 ? -0.783 10.93 10.523 1 97.88 130 THR B C 1
ATOM 2372 O O . THR B 1 130 ? -1.676 10.164 10.891 1 97.88 130 THR B O 1
ATOM 2375 N N . GLU B 1 131 ? -0.96 12.227 10.352 1 97.06 131 GLU B N 1
ATOM 2376 C CA . GLU B 1 131 ? -2.268 12.867 10.469 1 97.06 131 GLU B CA 1
ATOM 2377 C C . GLU B 1 131 ? -2.625 13.633 9.195 1 97.06 131 GLU B C 1
ATOM 2379 O O . GLU B 1 131 ? -1.788 14.344 8.641 1 97.06 131 GLU B O 1
ATOM 2384 N N . ILE B 1 132 ? -3.795 13.461 8.797 1 97.44 132 ILE B N 1
ATOM 2385 C CA . ILE B 1 132 ? -4.348 14.227 7.688 1 97.44 132 ILE B CA 1
ATOM 2386 C C . ILE B 1 132 ? -5.551 15.039 8.172 1 97.44 132 ILE B C 1
ATOM 2388 O O . ILE B 1 132 ? -6.527 14.469 8.664 1 97.44 132 ILE B O 1
ATOM 2392 N N . HIS B 1 133 ? -5.461 16.297 8.047 1 95.69 133 HIS B N 1
ATOM 2393 C CA . HIS B 1 133 ? -6.512 17.234 8.453 1 95.69 133 HIS B CA 1
ATOM 2394 C C . HIS B 1 133 ? -6.941 18.109 7.281 1 95.69 133 HIS B C 1
ATOM 2396 O O . HIS B 1 133 ? -6.105 18.719 6.609 1 95.69 133 HIS B O 1
ATOM 2402 N N . GLN B 1 134 ? -8.203 18.094 7.031 1 95.5 134 GLN B N 1
ATOM 2403 C CA . GLN B 1 134 ? -8.766 18.984 6.012 1 95.5 134 GLN B CA 1
ATOM 2404 C C . GLN B 1 134 ? -9.672 20.031 6.641 1 95.5 134 GLN B C 1
ATOM 2406 O O . GLN B 1 134 ? -10.898 19.906 6.602 1 95.5 134 GLN B O 1
ATOM 2411 N N . PRO B 1 135 ? -9.094 21.141 7.047 1 94.38 135 PRO B N 1
ATOM 2412 C CA . PRO B 1 135 ? -9.875 22.156 7.758 1 94.38 135 PRO B CA 1
ATOM 2413 C C . PRO B 1 135 ? -10.906 22.844 6.863 1 94.38 135 PRO B C 1
ATOM 2415 O O . PRO B 1 135 ? -11.93 23.328 7.355 1 94.38 135 PRO B O 1
ATOM 2418 N N . GLU B 1 136 ? -10.594 22.984 5.598 1 95.62 136 GLU B N 1
ATOM 2419 C CA . GLU B 1 136 ? -11.445 23.5 4.531 1 95.62 136 GLU B CA 1
ATOM 2420 C C . GLU B 1 136 ? -11.344 22.625 3.277 1 95.62 136 GLU B C 1
ATOM 2422 O O . GLU B 1 136 ? -10.375 21.891 3.109 1 95.62 136 GLU B O 1
ATOM 2427 N N . PRO B 1 137 ? -12.328 22.688 2.402 1 95.25 137 PRO B N 1
ATOM 2428 C CA . PRO B 1 137 ? -12.336 21.812 1.227 1 95.25 137 PRO B CA 1
ATOM 2429 C C . PRO B 1 137 ? -11.078 21.953 0.375 1 95.25 137 PRO B C 1
ATOM 2431 O O . PRO B 1 137 ? -10.641 21 -0.258 1 95.25 137 PRO B O 1
ATOM 2434 N N . ASP B 1 138 ? -10.484 23.156 0.403 1 97.44 138 ASP B N 1
ATOM 2435 C CA . ASP B 1 138 ? -9.359 23.391 -0.502 1 97.44 138 ASP B CA 1
ATOM 2436 C C . ASP B 1 138 ? -8.047 23.484 0.267 1 97.44 138 ASP B C 1
ATOM 2438 O O . ASP B 1 138 ? -7.066 24.031 -0.24 1 97.44 138 ASP B O 1
ATOM 2442 N N . ARG B 1 139 ? -8.055 23.047 1.471 1 97.69 139 ARG B N 1
ATOM 2443 C CA . ARG B 1 139 ? -6.84 23 2.279 1 97.69 139 ARG B CA 1
ATOM 2444 C C . ARG B 1 139 ? -6.645 21.625 2.906 1 97.69 139 ARG B C 1
ATOM 2446 O O . ARG B 1 139 ? -7.602 21.016 3.393 1 97.69 139 ARG B O 1
ATOM 2453 N N . LEU B 1 140 ? -5.48 21.188 2.83 1 97.81 140 LEU B N 1
ATOM 2454 C CA . LEU B 1 140 ? -5.109 19.906 3.4 1 97.81 140 LEU B CA 1
ATOM 2455 C C . LEU B 1 140 ? -3.795 20 4.168 1 97.81 140 LEU B C 1
ATOM 2457 O O . LEU B 1 140 ? -2.828 20.594 3.678 1 97.81 140 LEU B O 1
ATOM 2461 N N . LEU B 1 141 ? -3.83 19.547 5.348 1 98.12 141 LEU B N 1
ATOM 2462 C CA . LEU B 1 141 ? -2.637 19.469 6.18 1 98.12 141 LEU B CA 1
ATOM 2463 C C . LEU B 1 141 ? -2.266 18.031 6.477 1 98.12 141 LEU B C 1
ATOM 2465 O O . LEU B 1 141 ? -3.061 17.281 7.059 1 98.12 141 LEU B O 1
ATOM 2469 N N . ILE B 1 142 ? -1.096 17.594 6.027 1 98.56 142 ILE B N 1
ATOM 2470 C CA . ILE B 1 142 ? -0.557 16.281 6.34 1 98.56 142 ILE B CA 1
ATOM 2471 C C . ILE B 1 142 ? 0.689 16.422 7.211 1 98.56 142 ILE B C 1
ATOM 2473 O O . ILE B 1 142 ? 1.671 17.047 6.801 1 98.56 142 ILE B O 1
ATOM 2477 N N . THR B 1 143 ? 0.606 15.812 8.352 1 97.75 143 THR B N 1
ATOM 2478 C CA . THR B 1 143 ? 1.708 15.938 9.297 1 97.75 143 THR B CA 1
ATOM 2479 C C . THR B 1 143 ? 2.195 14.562 9.742 1 97.75 143 THR B C 1
ATOM 2481 O O . THR B 1 143 ? 1.388 13.664 10 1 97.75 143 THR B O 1
ATOM 2484 N N . HIS B 1 144 ? 3.486 14.422 9.844 1 98.19 144 HIS B N 1
ATOM 2485 C CA . HIS B 1 144 ? 4.145 13.211 10.328 1 98.19 144 HIS B CA 1
ATOM 2486 C C . HIS B 1 144 ? 4.941 13.5 11.602 1 98.19 144 HIS B C 1
ATOM 2488 O O . HIS B 1 144 ? 5.602 14.539 11.703 1 98.19 144 HIS B O 1
ATOM 2494 N N . TYR B 1 145 ? 4.887 12.586 12.492 1 97 145 TYR B N 1
ATOM 2495 C CA . TYR B 1 145 ? 5.582 12.711 13.766 1 97 145 TYR B CA 1
ATOM 2496 C C . TYR B 1 145 ? 6.469 11.5 14.031 1 97 145 TYR B C 1
ATOM 2498 O O . TYR B 1 145 ? 6.078 10.367 13.742 1 97 145 TYR B O 1
ATOM 2506 N N . ASN B 1 146 ? 7.598 11.75 14.594 1 96.25 146 ASN B N 1
ATOM 2507 C CA . ASN B 1 146 ? 8.398 10.711 15.227 1 96.25 146 ASN B CA 1
ATOM 2508 C C . ASN B 1 146 ? 7.895 10.398 16.641 1 96.25 146 ASN B C 1
ATOM 2510 O O . ASN B 1 146 ? 7.633 11.305 17.422 1 96.25 146 ASN B O 1
ATOM 2514 N N . ILE B 1 147 ? 7.758 9.141 16.906 1 95.56 147 ILE B N 1
ATOM 2515 C CA . ILE B 1 147 ? 7.398 8.703 18.25 1 95.56 147 ILE B CA 1
ATOM 2516 C C . ILE B 1 147 ? 8.516 7.84 18.828 1 95.56 147 ILE B C 1
ATOM 2518 O O . ILE B 1 147 ? 8.617 6.652 18.516 1 95.56 147 ILE B O 1
ATOM 2522 N N . PRO B 1 148 ? 9.312 8.414 19.703 1 93.25 148 PRO B N 1
ATOM 2523 C CA . PRO B 1 148 ? 10.352 7.594 20.328 1 93.25 148 PRO B CA 1
ATOM 2524 C C . PRO B 1 148 ? 9.789 6.535 21.266 1 93.25 148 PRO B C 1
ATOM 2526 O O . PRO B 1 148 ? 8.656 6.668 21.75 1 93.25 148 PRO B O 1
ATOM 2529 N N . PRO B 1 149 ? 10.617 5.52 21.469 1 91.69 149 PRO B N 1
ATOM 2530 C CA . PRO B 1 149 ? 10.195 4.562 22.5 1 91.69 149 PRO B CA 1
ATOM 2531 C C . PRO B 1 149 ? 9.969 5.219 23.859 1 91.69 149 PRO B C 1
ATOM 2533 O O . PRO B 1 149 ? 10.469 6.316 24.109 1 91.69 149 PRO B O 1
ATOM 2536 N N . GLU B 1 150 ? 9.227 4.48 24.625 1 88.38 150 GLU B N 1
ATOM 2537 C CA . GLU B 1 150 ? 8.891 5.012 25.938 1 88.38 150 GLU B CA 1
ATOM 2538 C C . GLU B 1 150 ? 10.148 5.422 26.703 1 88.38 150 GLU B C 1
ATOM 2540 O O . GLU B 1 150 ? 11.133 4.684 26.734 1 88.38 150 GLU B O 1
ATOM 2545 N N . GLY B 1 151 ? 10.148 6.586 27.25 1 88.62 151 GLY B N 1
ATOM 2546 C CA . GLY B 1 151 ? 11.25 7.062 28.078 1 88.62 151 GLY B CA 1
ATOM 2547 C C . GLY B 1 151 ? 12.336 7.766 27.281 1 88.62 151 GLY B C 1
ATOM 2548 O O . GLY B 1 151 ? 13.281 8.305 27.859 1 88.62 151 GLY B O 1
ATOM 2549 N N . GLN B 1 152 ? 12.242 7.77 26 1 88.5 152 GLN B N 1
ATOM 2550 C CA . GLN B 1 152 ? 13.32 8.312 25.172 1 88.5 152 GLN B CA 1
ATOM 2551 C C . GLN B 1 152 ? 12.938 9.672 24.594 1 88.5 152 GLN B C 1
ATOM 2553 O O . GLN B 1 152 ? 13.453 10.078 23.547 1 88.5 152 GLN B O 1
ATOM 2558 N N . GLY B 1 153 ? 11.961 10.383 25.266 1 90.81 153 GLY B N 1
ATOM 2559 C CA . GLY B 1 153 ? 11.578 11.719 24.828 1 90.81 153 GLY B CA 1
ATOM 2560 C C . GLY B 1 153 ? 10.18 11.789 24.25 1 90.81 153 GLY B C 1
ATOM 2561 O O . GLY B 1 153 ? 9.516 10.758 24.094 1 90.81 153 GLY B O 1
ATOM 2562 N N . PRO B 1 154 ? 9.75 12.977 23.969 1 94.56 154 PRO B N 1
ATOM 2563 C CA . PRO B 1 154 ? 8.391 13.18 23.453 1 94.56 154 PRO B CA 1
ATOM 2564 C C . PRO B 1 154 ? 8.289 12.938 21.953 1 94.56 154 PRO B C 1
ATOM 2566 O O . PRO B 1 154 ? 9.305 12.844 21.266 1 94.56 154 PRO B O 1
ATOM 2569 N N . GLU B 1 155 ? 7.098 12.773 21.5 1 95.94 155 GLU B N 1
ATOM 2570 C CA . GLU B 1 155 ? 6.816 12.836 20.062 1 95.94 155 GLU B CA 1
ATOM 2571 C C . GLU B 1 155 ? 7.242 14.18 19.484 1 95.94 155 GLU B C 1
ATOM 2573 O O . GLU B 1 155 ? 7.066 15.227 20.109 1 95.94 155 GLU B O 1
ATOM 2578 N N . THR B 1 156 ? 7.816 14.125 18.266 1 96.69 156 THR B N 1
ATOM 2579 C CA . THR B 1 156 ? 8.25 15.352 17.609 1 96.69 156 THR B CA 1
ATOM 2580 C C . THR B 1 156 ? 7.781 15.375 16.156 1 96.69 156 THR B C 1
ATOM 2582 O O . THR B 1 156 ? 7.695 14.336 15.508 1 96.69 156 THR B O 1
ATOM 2585 N N . LYS B 1 157 ? 7.531 16.578 15.695 1 97.38 157 LYS B N 1
ATOM 2586 C CA . LYS B 1 157 ? 7.164 16.75 14.297 1 97.38 157 LYS B CA 1
ATOM 2587 C C . LYS B 1 157 ? 8.336 16.406 13.375 1 97.38 157 LYS B C 1
ATOM 2589 O O . LYS B 1 157 ? 9.461 16.875 13.609 1 97.38 157 LYS B O 1
ATOM 2594 N N . ALA B 1 158 ? 8.062 15.625 12.375 1 97.38 158 ALA B N 1
ATOM 2595 C CA . ALA B 1 158 ? 9.094 15.242 11.414 1 97.38 158 ALA B CA 1
ATOM 2596 C C . ALA B 1 158 ? 8.875 15.938 10.07 1 97.38 158 ALA B C 1
ATOM 2598 O O . ALA B 1 158 ? 9.828 16.438 9.461 1 97.38 158 ALA B O 1
ATOM 2599 N N . VAL B 1 159 ? 7.641 15.922 9.562 1 98.31 159 VAL B N 1
ATOM 2600 C CA . VAL B 1 159 ? 7.293 16.484 8.258 1 98.31 159 VAL B CA 1
ATOM 2601 C C . VAL B 1 159 ? 5.91 17.125 8.328 1 98.31 159 VAL B C 1
ATOM 2603 O O . VAL B 1 159 ? 4.992 16.578 8.938 1 98.31 159 VAL B O 1
ATOM 2606 N N . GLU B 1 160 ? 5.742 18.281 7.691 1 98.56 160 GLU B N 1
ATOM 2607 C CA . GLU B 1 160 ? 4.434 18.906 7.543 1 98.56 160 GLU B CA 1
ATOM 2608 C C . GLU B 1 160 ? 4.23 19.422 6.121 1 98.56 160 GLU B C 1
ATOM 2610 O O . GLU B 1 160 ? 5.055 20.172 5.602 1 98.56 160 GLU B O 1
ATOM 2615 N N . THR B 1 161 ? 3.223 18.984 5.5 1 98.75 161 THR B N 1
ATOM 2616 C CA . THR B 1 161 ? 2.82 19.469 4.184 1 98.75 161 THR B CA 1
ATOM 2617 C C . THR B 1 161 ? 1.52 20.266 4.273 1 98.75 161 THR B C 1
ATOM 2619 O O . THR B 1 161 ? 0.5 19.75 4.734 1 98.75 161 THR B O 1
ATOM 2622 N N . GLU B 1 162 ? 1.559 21.5 3.893 1 98.69 162 GLU B N 1
ATOM 2623 C CA . GLU B 1 162 ? 0.372 22.344 3.752 1 98.69 162 GLU B CA 1
ATOM 2624 C C . GLU B 1 162 ? -0.031 22.484 2.289 1 98.69 162 GLU B C 1
ATOM 2626 O O . GLU B 1 162 ? 0.611 23.219 1.533 1 98.69 162 GLU B O 1
ATOM 2631 N N . TYR B 1 163 ? -1.118 21.859 1.947 1 98.56 163 TYR B N 1
ATOM 2632 C CA . TYR B 1 163 ? -1.574 21.766 0.564 1 98.56 163 TYR B CA 1
ATOM 2633 C C . TYR B 1 163 ? -2.713 22.75 0.304 1 98.56 163 TYR B C 1
ATOM 2635 O O . TYR B 1 163 ? -3.557 22.969 1.175 1 98.56 163 TYR B O 1
ATOM 2643 N N . ARG B 1 164 ? -2.75 23.219 -0.851 1 98.38 164 ARG B N 1
ATOM 2644 C CA . ARG B 1 164 ? -3.902 23.891 -1.445 1 98.38 164 ARG B CA 1
ATOM 2645 C C . ARG B 1 164 ? -4.32 23.203 -2.746 1 98.38 164 ARG B C 1
ATOM 2647 O O . ARG B 1 164 ? -3.469 22.812 -3.547 1 98.38 164 ARG B O 1
ATOM 2654 N N . ARG B 1 165 ? -5.59 23.141 -2.881 1 97.81 165 ARG B N 1
ATOM 2655 C CA . ARG B 1 165 ? -6.121 22.516 -4.082 1 97.81 165 ARG B CA 1
ATOM 2656 C C . ARG B 1 165 ? -5.801 23.328 -5.324 1 97.81 165 ARG B C 1
ATOM 2658 O O . ARG B 1 165 ? -5.891 24.562 -5.301 1 97.81 165 ARG B O 1
ATOM 2665 N N . ARG B 1 166 ? -5.41 22.641 -6.34 1 95.5 166 ARG B N 1
ATOM 2666 C CA . ARG B 1 166 ? -5.152 23.281 -7.625 1 95.5 166 ARG B CA 1
ATOM 2667 C C . ARG B 1 166 ? -6.32 23.078 -8.586 1 95.5 166 ARG B C 1
ATOM 2669 O O . ARG B 1 166 ? -7.059 22.094 -8.477 1 95.5 166 ARG B O 1
ATOM 2676 N N . ALA B 1 167 ? -6.516 24.109 -9.445 1 84 167 ALA B N 1
ATOM 2677 C CA . ALA B 1 167 ? -7.457 23.891 -10.531 1 84 167 ALA B CA 1
ATOM 2678 C C . ALA B 1 167 ? -7.02 22.719 -11.406 1 84 167 ALA B C 1
ATOM 2680 O O . ALA B 1 167 ? -5.82 22.469 -11.57 1 84 167 ALA B O 1
ATOM 2681 N N . PRO B 1 168 ? -8 21.859 -11.75 1 70.25 168 PRO B N 1
ATOM 2682 C CA . PRO B 1 168 ? -7.613 20.734 -12.617 1 70.25 168 PRO B CA 1
ATOM 2683 C C . PRO B 1 168 ? -6.789 21.188 -13.82 1 70.25 168 PRO B C 1
ATOM 2685 O O . PRO B 1 168 ? -7 22.281 -14.344 1 70.25 168 PRO B O 1
ATOM 2688 N N . SER B 1 169 ? -5.574 20.688 -13.961 1 54.44 169 SER B N 1
ATOM 2689 C CA . SER B 1 169 ? -4.801 21.062 -15.141 1 54.44 169 SER B CA 1
ATOM 2690 C C . SER B 1 169 ? -5.637 20.953 -16.406 1 54.44 169 SER B C 1
ATOM 2692 O O . SER B 1 169 ? -6.355 19.969 -16.594 1 54.44 169 SER B O 1
ATOM 2694 N N . ARG B 1 170 ? -5.992 22.203 -17.016 1 44.81 170 ARG B N 1
ATOM 2695 C CA . ARG B 1 170 ? -6.66 22.188 -18.312 1 44.81 170 ARG B CA 1
ATOM 2696 C C . ARG B 1 170 ? -5.949 21.266 -19.297 1 44.81 170 ARG B C 1
ATOM 2698 O O . ARG B 1 170 ? -4.73 21.094 -19.219 1 44.81 170 ARG B O 1
#

Radius of gyration: 20.33 Å; Cα contacts (8 Å, |Δi|>4): 871; chains: 2; bounding box: 53×53×58 Å

Sequence (340 aa):
MTKQSLEQSQAEGGLHHQLSKLVGEWEGVTRTWFEPDTLEDESVWRGTIRPVLGGRFVVHEYEGAFKGKPLAGMAIYGYHLDPERYEMAWVDSFHSGTSIMFSTGSRGGQGYAVQGSYAAPSGPPWGWRTEIHQPEPDRLLITHYNIPPEGQGPETKAVETEYRRRAPSRMTKQSLEQSQAEGGLHHQLSKLVGEWEGVTRTWFEPDTLEDESVWRGTIRPVLGGRFVVHEYEGAFKGKPLAGMAIYGYHLDPERYEMAWVDSFHSGTSIMFSTGSRGGQGYAVQGSYAAPSGPPWGWRTEIHQPEPDRLLITHYNIPPEGQGPETKAVETEYRRRAPSR

Organism: Cystobacter fuscus (strain ATCC 25194 / DSM 2262 / NBRC 100088 / M29) (NCBI:txid1242864)

Secondary structure (DSSP, 8-state):
-----HHHHHSTTSHHHHHHTT-EEEEEEEEEEEETTEEEEEEEEEEEEEEETTTTEEEEEEEEEETTEEEEEEEEEEEETTTTEEEEEEEESSSSTT--EEEEEETTSSSEEEEEEE--SSSSPEEEEEEEEEEETTEEEEEEEEEPPTTS---EEEEEEEEEEEPP--/-----HHHHHSTTSHHHHHHTT-EEEEEEEEEEEETTEEEEEEEEEEEEEEETTTTEEEEEEEEEETTEEEEEEEEEEEETTTTEEEEEEEESSSSTT--EEEEEETTSSSEEEEEEE--SSSSPEEEEEEEEEEETTEEEEEEEEEPPTTS---EEEEEEEEEEEPP--

Foldseek 3Di:
DPQDDPVNLCDPPHVLVVQVLVAAKKKFWKWFDPDFPDTQDIWIKIWGWDADPVSQWIKIKMWIDGPRHIKIWMKIWHADRPVGKTWMWIDIVPDQPPDTWTWMGHDDDAAGKTKTWDPDPDDDIWIKMWGWDDPDSFWIKIWIWIGDPPPPDHIHTGMITIIGGDDDDD/DPQDDPVNLCDPPHVLVVQVLVAAKKKFWKWFDPDFPDTQDIWIKIWGWDADPVSQWIKIKMWIDGPRHIKIWMKIWHADRPVGKTWMWIDIVPDQPPDTWTWMGHDDDAAGKTKTWDPDPDDDIWIKMWGWDDPDSFWIKIWIWIGDPPPPDHIHTGMITIIGGDDDDD